Protein AF-A0A1L6KWP6-F1 (afdb_monomer_lite)

Sequence (231 aa):
RFEPLLRESLQMGCVSFTQRYFKDGKITPARYAQAYTAARLEIMSIEHALHRLTWDEAIGSSGTIRAIGLALKAGGHGTGEVNAEGLAWLKRRLFKLGDVDKIDFEGIKPDRRAIFPAGLAILEAIFDALELQRMDHCEGALREGVLYDLLGRHHHEDVRERTLTSLMERYHVDLEQAARVERKALHAFDQVAADWELDDGIWRELLGWAAKVHEVGLDIAHYHYHKHGAY

Secondary structure (DSSP, 8-state):
----S-----S--HHHHHHHH-TTSB--HHHHHHHHHHHHHHHHHHHHHHHHH--S--EE-HHHHHHHHHHHHHTTS-SS-EEHHHHHHHHHHHHHH-BGGG---TT--HHHHTTHHHHHHHHHHHHHHTT-SEEEE-S--HHHHHHHHHHHHTTT--HHHHHHHHHHHHTT--HHHHHHHHHHHHHHHHHHTTTTT-TTSHHHHHHHHHHHHTTGGGGT-STTHHHHHH-

Radius of gyration: 24.3 Å; chains: 1; bounding box: 52×38×66 Å

pLDDT: mean 91.37, std 9.3, range [49.06, 98.75]

Foldseek 3Di:
DDDDPDDDDFPADLVVLLVVQVVVQFDAPVSLVVLLVVLLVRCVVCLVVDQVVDDDAAADEDDLQQQLLQLCCQVVNDVSKDFLVSLVVVSVVSNVQRGLCSDDGPSQDNVCSSSNSSSSSNVNSVCVSNVNGIYHYDHDDVVNVVVVQVVVVVVPDNVVVVVLVVLCVVLVPPQVQLVVQLVVQLVVCVVCCVVVVVPPCPVNVVSSSCSNQCQSQVSVPPPPSNVSSVD

Organism: Bacillus altitudinis (NCBI:txid293387)

Structure (mmCIF, N/CA/C/O backbone):
data_AF-A0A1L6KWP6-F1
#
_entry.id   AF-A0A1L6KWP6-F1
#
loop_
_atom_site.group_PDB
_atom_site.id
_atom_site.type_symbol
_atom_site.label_atom_id
_atom_site.label_alt_id
_atom_site.label_comp_id
_atom_site.label_asym_id
_atom_site.label_entity_id
_atom_site.label_seq_id
_atom_site.pdbx_PDB_ins_code
_atom_site.Cartn_x
_atom_site.Cartn_y
_atom_site.Cartn_z
_atom_site.occupancy
_atom_site.B_iso_or_equiv
_atom_site.auth_seq_id
_atom_site.auth_comp_id
_atom_site.auth_asym_id
_atom_site.auth_atom_id
_atom_site.pdbx_PDB_model_num
ATOM 1 N N . ARG A 1 1 ? 12.862 17.838 -8.797 1.00 56.50 1 ARG A N 1
ATOM 2 C CA . ARG A 1 1 ? 12.674 16.527 -9.464 1.00 56.50 1 ARG A CA 1
ATOM 3 C C . ARG A 1 1 ? 12.392 15.509 -8.369 1.00 56.50 1 ARG A C 1
ATOM 5 O O . ARG A 1 1 ? 13.090 15.565 -7.367 1.00 56.50 1 ARG A O 1
ATOM 12 N N . PHE A 1 2 ? 11.367 14.670 -8.503 1.00 70.44 2 PHE A N 1
ATOM 13 C CA . PHE A 1 2 ? 11.024 13.667 -7.488 1.00 70.44 2 PHE A CA 1
ATOM 14 C C . PHE A 1 2 ? 11.622 12.320 -7.900 1.00 70.44 2 PHE A C 1
ATOM 16 O O . PHE A 1 2 ? 11.305 11.819 -8.979 1.00 70.44 2 PHE A O 1
ATOM 23 N N . GLU A 1 3 ? 12.502 11.756 -7.075 1.00 78.75 3 GLU A N 1
ATOM 24 C CA . GLU A 1 3 ? 13.084 10.430 -7.302 1.00 78.75 3 GLU A CA 1
ATOM 25 C C . GLU A 1 3 ? 12.716 9.512 -6.131 1.00 78.75 3 GLU A C 1
ATOM 27 O O . GLU A 1 3 ? 12.993 9.854 -4.980 1.00 78.75 3 GLU A O 1
ATOM 32 N N . PRO A 1 4 ? 12.037 8.377 -6.384 1.00 85.94 4 PRO A N 1
ATOM 33 C CA . PRO A 1 4 ? 11.657 7.463 -5.317 1.00 85.94 4 PRO A CA 1
ATOM 34 C C . PRO A 1 4 ? 12.894 6.736 -4.774 1.00 85.94 4 PRO A C 1
ATOM 36 O O . PRO A 1 4 ? 13.623 6.111 -5.541 1.00 85.94 4 PRO A O 1
ATOM 39 N N . LEU A 1 5 ? 13.094 6.771 -3.453 1.00 88.88 5 LEU A N 1
ATOM 40 C CA . LEU A 1 5 ? 14.207 6.080 -2.783 1.00 88.88 5 LEU A CA 1
ATOM 41 C C . LEU A 1 5 ? 13.901 4.599 -2.507 1.00 88.88 5 LEU A C 1
ATOM 43 O O . LEU A 1 5 ? 14.763 3.742 -2.674 1.00 88.88 5 LEU A O 1
ATOM 47 N N . LEU A 1 6 ? 12.662 4.295 -2.112 1.00 90.12 6 LEU A N 1
ATOM 48 C CA . LEU A 1 6 ? 12.171 2.943 -1.844 1.00 90.12 6 LEU A CA 1
ATOM 49 C C . LEU A 1 6 ? 10.722 2.818 -2.317 1.00 90.12 6 LEU A C 1
ATOM 51 O O . LEU A 1 6 ? 9.937 3.758 -2.191 1.00 90.12 6 LEU A O 1
ATOM 55 N N . ARG A 1 7 ? 10.372 1.667 -2.896 1.00 91.25 7 ARG A N 1
ATOM 56 C CA . ARG A 1 7 ? 9.024 1.360 -3.390 1.00 91.25 7 ARG A CA 1
ATOM 57 C C . ARG A 1 7 ? 8.699 -0.077 -3.044 1.00 91.25 7 ARG A C 1
ATOM 59 O O . ARG A 1 7 ? 9.432 -0.970 -3.446 1.00 91.25 7 ARG A O 1
ATOM 66 N N . GLU A 1 8 ? 7.586 -0.271 -2.357 1.00 92.06 8 GLU A N 1
ATOM 67 C CA . GLU A 1 8 ? 7.139 -1.580 -1.897 1.00 92.06 8 GLU A CA 1
ATOM 68 C C . GLU A 1 8 ? 5.639 -1.730 -2.146 1.00 92.06 8 GLU A C 1
ATOM 70 O O . GLU A 1 8 ? 4.887 -0.752 -2.106 1.00 92.06 8 GLU A O 1
ATOM 75 N N . SER A 1 9 ? 5.199 -2.959 -2.409 1.00 92.19 9 SER A N 1
ATOM 76 C CA . SER A 1 9 ? 3.787 -3.296 -2.593 1.00 92.19 9 SER A CA 1
ATOM 77 C C . SER A 1 9 ? 3.470 -4.579 -1.837 1.00 92.19 9 SER A C 1
ATOM 79 O O . SER A 1 9 ? 3.877 -5.664 -2.243 1.00 92.19 9 SER A O 1
ATOM 81 N N . LEU A 1 10 ? 2.709 -4.450 -0.753 1.00 92.81 10 LEU A N 1
ATOM 82 C CA . LEU A 1 10 ? 2.367 -5.553 0.145 1.00 92.81 10 LEU A CA 1
ATOM 83 C C . LEU A 1 10 ? 0.968 -6.108 -0.145 1.00 92.81 10 LEU A C 1
ATOM 85 O O . LEU A 1 10 ? 0.068 -5.378 -0.566 1.00 92.81 10 LEU A O 1
ATOM 89 N N . GLN A 1 11 ? 0.753 -7.397 0.125 1.00 91.06 11 GLN A N 1
ATOM 90 C CA . GLN A 1 11 ? -0.515 -8.085 -0.152 1.00 91.06 11 GLN A CA 1
ATOM 91 C C . GLN A 1 11 ? -1.514 -7.942 1.009 1.00 91.06 11 GLN A C 1
ATOM 93 O O . GLN A 1 11 ? -2.050 -8.917 1.538 1.00 91.06 11 GLN A O 1
ATOM 98 N N . MET A 1 12 ? -1.815 -6.698 1.393 1.00 93.75 12 MET A N 1
ATOM 99 C CA . MET A 1 12 ? -2.766 -6.375 2.463 1.00 93.75 12 MET A CA 1
ATOM 100 C C . MET A 1 12 ? -3.730 -5.261 2.046 1.00 93.75 12 MET A C 1
ATOM 102 O O . MET A 1 12 ? -3.364 -4.102 1.883 1.00 93.75 12 MET A O 1
ATOM 106 N N . GLY A 1 13 ? -5.004 -5.610 1.872 1.00 93.94 13 GLY A N 1
ATOM 107 C CA . GLY A 1 13 ? -6.033 -4.680 1.416 1.00 93.94 13 GLY A CA 1
ATOM 108 C C . GLY A 1 13 ? -7.301 -4.792 2.247 1.00 93.94 13 GLY A C 1
ATOM 109 O O . GLY A 1 13 ? -7.663 -5.871 2.710 1.00 93.94 13 GLY A O 1
ATOM 110 N N . CYS A 1 14 ? -8.021 -3.680 2.408 1.00 95.44 14 CYS A N 1
ATOM 111 C CA . CYS A 1 14 ? -9.245 -3.651 3.215 1.00 95.44 14 CYS A CA 1
ATOM 112 C C . CYS A 1 14 ? -10.301 -4.664 2.736 1.00 95.44 14 CYS A C 1
ATOM 114 O O . CYS A 1 14 ? -10.949 -5.292 3.567 1.00 95.44 14 CYS A O 1
ATOM 116 N N . VAL A 1 15 ? -10.435 -4.906 1.427 1.00 95.56 15 VAL A N 1
ATOM 117 C CA . VAL A 1 15 ? -11.378 -5.900 0.882 1.00 95.56 15 VAL A CA 1
ATOM 118 C C . VAL A 1 15 ? -10.954 -7.331 1.232 1.00 95.56 15 VAL A C 1
ATOM 120 O O . VAL A 1 15 ? -11.757 -8.085 1.783 1.00 95.56 15 VAL A O 1
ATOM 123 N N . SER A 1 16 ? -9.698 -7.707 0.965 1.00 96.38 16 SER A N 1
ATOM 124 C CA . SER A 1 16 ? -9.201 -9.064 1.240 1.00 96.38 16 SER A CA 1
ATOM 125 C C . SER A 1 16 ? -9.183 -9.369 2.740 1.00 96.38 16 SER A C 1
ATOM 127 O O . SER A 1 16 ? -9.601 -10.448 3.159 1.00 96.38 16 SER A O 1
ATOM 129 N N . PHE A 1 17 ? -8.803 -8.396 3.570 1.00 98.12 17 PHE A N 1
ATOM 130 C CA . PHE A 1 17 ? -8.831 -8.534 5.026 1.00 98.12 17 PHE A CA 1
ATOM 131 C C . PHE A 1 17 ? -10.259 -8.597 5.572 1.00 98.12 17 PHE A C 1
ATOM 133 O O . PHE A 1 17 ? -10.521 -9.359 6.500 1.00 98.12 17 PHE A O 1
ATOM 140 N N . THR A 1 18 ? -11.211 -7.874 4.978 1.00 97.75 18 THR A N 1
ATOM 141 C CA . THR A 1 18 ? -12.630 -7.999 5.352 1.00 97.75 18 THR A CA 1
ATOM 142 C C . THR A 1 18 ? -13.136 -9.409 5.092 1.00 97.75 18 THR A C 1
ATOM 144 O O . THR A 1 18 ? -13.695 -10.030 5.991 1.00 97.75 18 THR A O 1
ATOM 147 N N . GLN A 1 19 ? -12.866 -9.960 3.906 1.00 96.94 19 GLN A N 1
ATOM 148 C CA . GLN A 1 19 ? -13.261 -11.331 3.568 1.00 96.94 19 GLN A CA 1
ATOM 149 C C . GLN A 1 19 ? -12.630 -12.379 4.493 1.00 96.94 19 GLN A C 1
ATOM 151 O O . GLN A 1 19 ? -13.257 -13.396 4.787 1.00 96.94 19 GLN A O 1
ATOM 156 N N . ARG A 1 20 ? -11.406 -12.135 4.972 1.00 97.50 20 ARG A N 1
ATOM 157 C CA . ARG A 1 20 ? -10.672 -13.077 5.824 1.00 97.50 20 ARG A CA 1
ATOM 158 C C . ARG A 1 20 ? -11.050 -12.992 7.304 1.00 97.50 20 ARG A C 1
ATOM 160 O O . ARG A 1 20 ? -11.169 -14.030 7.947 1.00 97.50 20 ARG A O 1
ATOM 167 N N . TYR A 1 21 ? -11.236 -11.786 7.841 1.00 98.00 21 TYR A N 1
ATOM 168 C CA . TYR A 1 21 ? -11.348 -11.556 9.291 1.00 98.00 21 TYR A CA 1
ATOM 169 C C . TYR A 1 21 ? -12.722 -11.040 9.740 1.00 98.00 21 TYR A C 1
ATOM 171 O O . TYR A 1 21 ? -13.072 -11.169 10.912 1.00 98.00 21 TYR A O 1
ATOM 179 N N . PHE A 1 22 ? -13.523 -10.491 8.823 1.00 97.50 22 PHE A N 1
ATOM 180 C CA . PHE A 1 22 ? -14.797 -9.823 9.121 1.00 97.50 22 PHE A CA 1
ATOM 181 C C . PHE A 1 22 ? -15.930 -10.257 8.172 1.00 97.50 22 PHE A C 1
ATOM 183 O O . PHE A 1 22 ? -16.851 -9.489 7.914 1.00 97.50 22 PHE A O 1
ATOM 190 N N . LYS A 1 23 ? -15.874 -11.490 7.646 1.00 95.19 23 LYS A N 1
ATOM 191 C CA . LYS A 1 23 ? -16.776 -11.990 6.589 1.00 95.19 23 LYS A CA 1
ATOM 192 C C . LYS A 1 23 ? -18.271 -11.861 6.907 1.00 95.19 23 LYS A C 1
ATOM 194 O O . LYS A 1 23 ? -19.070 -11.638 6.007 1.00 95.19 23 LYS A O 1
ATOM 199 N N . ASP A 1 24 ? -18.644 -12.030 8.170 1.00 95.62 24 ASP A N 1
ATOM 200 C CA . ASP A 1 24 ? -20.029 -11.954 8.664 1.00 95.62 24 ASP A CA 1
ATOM 201 C C . ASP A 1 24 ? -20.373 -10.580 9.285 1.00 95.62 24 ASP A C 1
ATOM 203 O O . ASP A 1 24 ? -21.374 -10.451 9.986 1.00 95.62 24 ASP A O 1
ATOM 207 N N . GLY A 1 25 ? -19.501 -9.581 9.111 1.00 95.94 25 GLY A N 1
ATOM 208 C CA . GLY A 1 25 ? -19.680 -8.232 9.640 1.00 95.94 25 GLY A CA 1
ATOM 209 C C . GLY A 1 25 ? -19.400 -8.055 11.136 1.00 95.94 25 GLY A C 1
ATOM 210 O O . GLY A 1 25 ? -19.422 -6.924 11.621 1.00 95.94 25 GLY A O 1
ATOM 211 N N . LYS A 1 26 ? -19.093 -9.117 11.899 1.00 97.94 26 LYS A N 1
ATOM 212 C CA . LYS A 1 26 ? -18.850 -8.991 13.348 1.00 97.94 26 LYS A CA 1
ATOM 213 C C . LYS A 1 26 ? -17.475 -8.415 13.656 1.00 97.94 26 LYS A C 1
ATOM 215 O O . LYS A 1 26 ? -16.446 -8.949 13.234 1.00 97.94 26 LYS A O 1
ATOM 220 N N . ILE A 1 27 ? -17.469 -7.380 14.492 1.00 97.88 27 ILE A N 1
ATOM 221 C CA . ILE A 1 27 ? -16.275 -6.672 14.948 1.00 97.88 27 ILE A CA 1
ATOM 222 C C . ILE A 1 27 ? -15.982 -7.090 16.389 1.00 97.88 27 ILE A C 1
ATOM 224 O O . ILE A 1 27 ? -16.590 -6.589 17.332 1.00 97.88 27 ILE A O 1
ATOM 228 N N . THR A 1 28 ? -15.033 -8.005 16.575 1.00 98.00 28 THR A N 1
ATOM 229 C CA . THR A 1 28 ? -14.589 -8.436 17.909 1.00 98.00 28 THR A CA 1
ATOM 230 C C . THR A 1 28 ? -13.110 -8.114 18.118 1.00 98.00 28 THR A C 1
ATOM 232 O O . THR A 1 28 ? -12.359 -8.082 17.137 1.00 98.00 28 THR A O 1
ATOM 235 N N . PRO A 1 29 ? -12.650 -7.932 19.373 1.00 98.19 29 PRO A N 1
ATOM 236 C CA . PRO A 1 29 ? -11.233 -7.709 19.656 1.00 98.19 29 PRO A CA 1
ATOM 237 C C . PRO A 1 29 ? -10.326 -8.798 19.073 1.00 98.19 29 PRO A C 1
ATOM 239 O O . PRO A 1 29 ? -9.284 -8.487 18.509 1.00 98.19 29 PRO A O 1
ATOM 242 N N . ALA A 1 30 ? -10.752 -10.065 19.134 1.00 98.25 30 ALA A N 1
ATOM 243 C CA . ALA A 1 30 ? -9.985 -11.191 18.602 1.00 98.25 30 ALA A CA 1
ATOM 244 C C . ALA A 1 30 ? -9.801 -11.115 17.077 1.00 98.25 30 ALA A C 1
ATOM 246 O O . ALA A 1 30 ? -8.698 -11.309 16.576 1.00 98.25 30 ALA A O 1
ATOM 247 N N . ARG A 1 31 ? -10.864 -10.794 16.331 1.00 98.31 31 ARG A N 1
ATOM 248 C CA . ARG A 1 31 ? -10.802 -10.683 14.863 1.00 98.31 31 ARG A CA 1
ATOM 249 C C . ARG A 1 31 ? -9.999 -9.481 14.409 1.00 98.31 31 ARG A C 1
ATOM 251 O O . ARG A 1 31 ? -9.221 -9.570 13.466 1.00 98.31 31 ARG A O 1
ATOM 258 N N . TYR A 1 32 ? -10.162 -8.369 15.117 1.00 98.62 32 TYR A N 1
ATOM 259 C CA . TYR A 1 32 ? -9.362 -7.183 14.876 1.00 98.62 32 TYR A CA 1
ATOM 260 C C . TYR A 1 32 ? -7.880 -7.447 15.132 1.00 98.62 32 TYR A C 1
ATOM 262 O O . TYR A 1 32 ? -7.059 -7.107 14.289 1.00 98.62 32 TYR A O 1
ATOM 270 N N . ALA A 1 33 ? -7.541 -8.121 16.236 1.00 98.56 33 ALA A N 1
ATOM 271 C CA . ALA A 1 33 ? -6.170 -8.524 16.524 1.00 98.56 33 ALA A CA 1
ATOM 272 C C . ALA A 1 33 ? -5.597 -9.429 15.422 1.00 98.56 33 ALA A C 1
ATOM 274 O O . ALA A 1 33 ? -4.479 -9.201 14.986 1.00 98.56 33 ALA A O 1
ATOM 275 N N . GLN A 1 34 ? -6.367 -10.391 14.900 1.00 98.56 34 GLN A N 1
ATOM 276 C CA . GLN A 1 34 ? -5.925 -11.230 13.776 1.00 98.56 34 GLN A CA 1
ATOM 277 C C . GLN A 1 34 ? -5.627 -10.417 12.508 1.00 98.56 34 GLN A C 1
ATOM 279 O O . GLN A 1 34 ? -4.601 -10.647 11.869 1.00 98.56 34 GLN A O 1
ATOM 284 N N . ALA A 1 35 ? -6.498 -9.467 12.155 1.00 98.62 35 ALA A N 1
ATOM 285 C CA . ALA A 1 35 ? -6.280 -8.578 11.016 1.00 98.62 35 ALA A CA 1
ATOM 286 C C . ALA A 1 35 ? -5.045 -7.687 11.228 1.00 98.62 35 ALA A C 1
ATOM 288 O O . ALA A 1 35 ? -4.186 -7.608 10.357 1.00 98.62 35 ALA A O 1
ATOM 289 N N . TYR A 1 36 ? -4.921 -7.074 12.404 1.00 98.75 36 TYR A N 1
ATOM 290 C CA . TYR A 1 36 ? -3.771 -6.254 12.780 1.00 98.75 36 TYR A CA 1
ATOM 291 C C . TYR A 1 36 ? -2.457 -7.048 12.721 1.00 98.75 36 TYR A C 1
ATOM 293 O O . TYR A 1 36 ? -1.503 -6.621 12.077 1.00 98.75 36 TYR A O 1
ATOM 301 N N . THR A 1 37 ? -2.409 -8.237 13.332 1.00 98.62 37 THR A N 1
ATOM 302 C CA . THR A 1 37 ? -1.216 -9.095 13.333 1.00 98.62 37 THR A CA 1
ATOM 303 C C . THR A 1 37 ? -0.828 -9.506 11.917 1.00 98.62 37 THR A C 1
ATOM 305 O O . THR A 1 37 ? 0.353 -9.501 11.590 1.00 98.62 37 THR A O 1
ATOM 308 N N . ALA A 1 38 ? -1.798 -9.819 11.056 1.00 98.38 38 ALA A N 1
ATOM 309 C CA . ALA A 1 38 ? -1.509 -10.139 9.664 1.00 98.38 38 ALA A CA 1
ATOM 310 C C . ALA A 1 38 ? -0.907 -8.949 8.905 1.00 98.38 38 ALA A C 1
ATOM 312 O O . ALA A 1 38 ? 0.070 -9.132 8.190 1.00 98.38 38 ALA A O 1
ATOM 313 N N . ALA A 1 39 ? -1.428 -7.733 9.104 1.00 98.44 39 ALA A N 1
ATOM 314 C CA . ALA A 1 39 ? -0.827 -6.531 8.523 1.00 98.44 39 ALA A CA 1
ATOM 315 C C . ALA A 1 39 ? 0.597 -6.295 9.052 1.00 98.44 39 ALA A C 1
ATOM 317 O O . ALA A 1 39 ? 1.503 -6.034 8.268 1.00 98.44 39 ALA A O 1
ATOM 318 N N . ARG A 1 40 ? 0.826 -6.456 10.364 1.00 98.12 40 ARG A N 1
ATOM 319 C CA . ARG A 1 40 ? 2.169 -6.354 10.957 1.00 98.12 40 ARG A CA 1
ATOM 320 C C . ARG A 1 40 ? 3.157 -7.326 10.319 1.00 98.12 40 ARG A C 1
ATOM 322 O O . ARG A 1 40 ? 4.260 -6.907 9.995 1.00 98.12 40 ARG A O 1
ATOM 329 N N . LEU A 1 41 ? 2.763 -8.584 10.114 1.00 97.25 41 LEU A N 1
ATOM 330 C CA . LEU A 1 41 ? 3.621 -9.597 9.492 1.00 97.25 41 LEU A CA 1
ATOM 331 C C . LEU A 1 41 ? 4.011 -9.239 8.051 1.00 97.25 41 LEU A C 1
ATOM 333 O O . LEU A 1 41 ? 5.162 -9.440 7.678 1.00 97.25 41 LEU A O 1
ATOM 337 N N . GLU A 1 42 ? 3.093 -8.678 7.261 1.00 96.50 42 GLU A N 1
ATOM 338 C CA . GLU A 1 42 ? 3.404 -8.196 5.906 1.00 96.50 42 GLU A CA 1
ATOM 339 C C . GLU A 1 42 ? 4.422 -7.041 5.948 1.00 96.50 42 GLU A C 1
ATOM 341 O O . GLU A 1 42 ? 5.413 -7.046 5.215 1.00 96.50 42 GLU A O 1
ATOM 346 N N . ILE A 1 43 ? 4.222 -6.076 6.855 1.00 96.94 43 ILE A N 1
ATOM 347 C CA . ILE A 1 43 ? 5.070 -4.877 6.979 1.00 96.94 43 ILE A CA 1
ATOM 348 C C . ILE A 1 43 ? 6.480 -5.209 7.482 1.00 96.94 43 ILE A C 1
ATOM 350 O O . ILE A 1 43 ? 7.438 -4.562 7.060 1.00 96.94 43 ILE A O 1
ATOM 354 N N . MET A 1 44 ? 6.639 -6.238 8.323 1.00 95.69 44 MET A N 1
ATOM 355 C CA . MET A 1 44 ? 7.943 -6.643 8.874 1.00 95.69 44 MET A CA 1
ATOM 356 C C . MET A 1 44 ? 9.015 -6.863 7.798 1.00 95.69 44 MET A C 1
ATOM 358 O O . MET A 1 44 ? 10.195 -6.631 8.056 1.00 95.69 44 MET A O 1
ATOM 362 N N . SER A 1 45 ? 8.618 -7.287 6.594 1.00 92.12 45 SER A N 1
ATOM 363 C CA . SER A 1 45 ? 9.538 -7.506 5.471 1.00 92.12 45 SER A CA 1
ATOM 364 C C . SER A 1 45 ? 10.238 -6.227 4.986 1.00 92.12 45 SER A C 1
ATOM 366 O O . SER A 1 45 ? 11.356 -6.302 4.477 1.00 92.12 45 SER A O 1
ATOM 368 N N . ILE A 1 46 ? 9.619 -5.059 5.191 1.00 94.31 46 ILE A N 1
ATOM 369 C CA . ILE A 1 46 ? 10.088 -3.758 4.684 1.00 94.31 46 ILE A CA 1
ATOM 370 C C . ILE A 1 46 ? 10.390 -2.740 5.795 1.00 94.31 46 ILE A C 1
ATOM 372 O O . ILE A 1 46 ? 11.047 -1.729 5.548 1.00 94.31 46 ILE A O 1
ATOM 376 N N . GLU A 1 47 ? 9.948 -3.009 7.027 1.00 94.50 47 GLU A N 1
ATOM 377 C CA . GLU A 1 47 ? 10.034 -2.111 8.188 1.00 94.50 47 GLU A CA 1
ATOM 378 C C . GLU A 1 47 ? 11.461 -1.601 8.431 1.00 94.50 47 GLU A C 1
ATOM 380 O O . GLU A 1 47 ? 11.696 -0.397 8.521 1.00 94.50 47 GLU A O 1
ATOM 385 N N . HIS A 1 48 ? 12.447 -2.501 8.446 1.00 93.88 48 HIS A N 1
ATOM 386 C CA . HIS A 1 48 ? 13.837 -2.117 8.688 1.00 93.88 48 HIS A CA 1
ATOM 387 C C . HIS A 1 48 ? 14.422 -1.243 7.564 1.00 93.88 48 HIS A C 1
ATOM 389 O O . HIS A 1 48 ? 15.226 -0.352 7.831 1.00 93.88 48 HIS A O 1
ATOM 395 N N . ALA A 1 49 ? 14.029 -1.471 6.306 1.00 92.19 49 ALA A N 1
ATOM 396 C CA . ALA A 1 49 ? 14.493 -0.654 5.186 1.00 92.19 49 ALA A CA 1
ATOM 397 C C . ALA A 1 49 ? 13.914 0.767 5.246 1.00 92.19 49 ALA A C 1
ATOM 399 O O . ALA A 1 49 ? 14.650 1.726 5.015 1.00 92.19 49 ALA A O 1
ATOM 400 N N . LEU A 1 50 ? 12.636 0.892 5.614 1.00 93.00 50 LEU A N 1
ATOM 401 C CA . LEU A 1 50 ? 11.957 2.174 5.793 1.00 93.00 50 LEU A CA 1
ATOM 402 C C . LEU A 1 50 ? 12.594 2.999 6.920 1.00 93.00 50 LEU A C 1
ATOM 404 O O . LEU A 1 50 ? 12.969 4.148 6.689 1.00 93.00 50 LEU A O 1
ATOM 408 N N . HIS A 1 51 ? 12.813 2.405 8.097 1.00 93.06 51 HIS A N 1
ATOM 409 C CA . HIS A 1 51 ? 13.423 3.103 9.241 1.00 93.06 51 HIS A CA 1
ATOM 410 C C . HIS A 1 51 ? 14.823 3.659 8.954 1.00 93.06 51 HIS A C 1
ATOM 412 O O . HIS A 1 51 ? 15.188 4.711 9.471 1.00 93.06 51 HIS A O 1
ATOM 418 N N . ARG A 1 52 ? 15.614 2.998 8.098 1.00 93.62 52 ARG A N 1
ATOM 419 C CA . ARG A 1 52 ? 16.949 3.497 7.721 1.00 93.62 52 ARG A CA 1
ATOM 420 C C . ARG A 1 52 ? 16.918 4.726 6.819 1.00 93.62 52 ARG A C 1
ATOM 422 O O . ARG A 1 52 ? 17.883 5.482 6.824 1.00 93.62 52 ARG A O 1
ATOM 429 N N . LEU A 1 53 ? 15.877 4.882 6.004 1.00 90.94 53 LEU A N 1
ATOM 430 C CA . LEU A 1 53 ? 15.774 6.005 5.071 1.00 90.94 53 LEU A CA 1
ATOM 431 C C . LEU A 1 53 ? 15.269 7.271 5.755 1.00 90.94 53 LEU A C 1
ATOM 433 O O . LEU A 1 53 ? 15.638 8.358 5.321 1.00 90.94 53 LEU A O 1
ATOM 437 N N . THR A 1 54 ? 14.501 7.126 6.840 1.00 86.56 54 THR A N 1
ATOM 438 C CA . THR A 1 54 ? 13.803 8.214 7.543 1.00 86.56 54 THR A CA 1
ATOM 439 C C . THR A 1 54 ? 12.872 9.022 6.625 1.00 86.56 54 THR A C 1
ATOM 441 O O . THR A 1 54 ? 12.855 8.853 5.405 1.00 86.56 54 THR A O 1
ATOM 444 N N . TRP A 1 55 ? 12.029 9.868 7.208 1.00 92.56 55 TRP A N 1
ATOM 445 C CA . TRP A 1 55 ? 11.177 10.801 6.471 1.00 92.56 55 TRP A CA 1
ATOM 446 C C . TRP A 1 55 ? 10.798 11.976 7.369 1.00 92.56 55 TRP A C 1
ATOM 448 O O . TRP A 1 55 ? 10.709 11.827 8.587 1.00 92.56 55 TRP A O 1
ATOM 458 N N . ASP A 1 56 ? 10.531 13.127 6.756 1.00 92.38 56 ASP A N 1
ATOM 459 C CA . ASP A 1 56 ? 10.054 14.317 7.467 1.00 92.38 56 ASP A CA 1
ATOM 460 C C . ASP A 1 56 ? 8.533 14.281 7.677 1.00 92.38 56 ASP A C 1
ATOM 462 O O . ASP A 1 56 ? 8.020 14.678 8.722 1.00 92.38 56 ASP A O 1
ATOM 466 N N . GLU A 1 57 ? 7.798 13.767 6.687 1.00 93.88 57 GLU A N 1
ATOM 467 C CA . GLU A 1 57 ? 6.336 13.760 6.664 1.00 93.88 57 GLU A CA 1
ATOM 468 C C . GLU A 1 57 ? 5.792 12.417 6.170 1.00 93.88 57 GLU A C 1
ATOM 470 O O . GLU A 1 57 ? 6.348 11.789 5.267 1.00 93.88 57 GLU A O 1
ATOM 475 N N . ALA A 1 58 ? 4.661 11.995 6.739 1.00 96.19 58 ALA A N 1
ATOM 476 C CA . ALA A 1 58 ? 3.911 10.835 6.275 1.00 96.19 58 ALA A CA 1
ATOM 477 C C . ALA A 1 58 ? 2.634 11.296 5.570 1.00 96.19 58 ALA A C 1
ATOM 479 O O . ALA A 1 58 ? 1.762 11.920 6.177 1.00 96.19 58 ALA A O 1
ATOM 480 N N . ILE A 1 59 ? 2.508 10.946 4.292 1.00 95.56 59 ILE A N 1
ATOM 481 C CA . ILE A 1 59 ? 1.348 11.289 3.472 1.00 95.56 59 ILE A CA 1
ATOM 482 C C . ILE A 1 59 ? 0.627 10.010 3.058 1.00 95.56 59 ILE A C 1
ATOM 484 O O . ILE A 1 59 ? 1.216 9.093 2.487 1.00 95.56 59 ILE A O 1
ATOM 488 N N . GLY A 1 60 ? -0.668 9.957 3.341 1.00 95.06 60 GLY A N 1
ATOM 489 C CA . GLY A 1 60 ? -1.542 8.849 3.009 1.00 95.06 60 GLY A CA 1
ATOM 490 C C . GLY A 1 60 ? -2.528 9.208 1.905 1.00 95.06 60 GLY A C 1
ATOM 491 O O . GLY A 1 60 ? -3.149 10.267 1.933 1.00 95.06 60 GLY A O 1
ATOM 492 N N . SER A 1 61 ? -2.733 8.296 0.959 1.00 91.88 61 SER A N 1
ATOM 493 C CA . SER A 1 61 ? -3.722 8.453 -0.109 1.00 91.88 61 SER A CA 1
ATOM 494 C C . SER A 1 61 ? -4.840 7.409 -0.020 1.00 91.88 61 SER A C 1
ATOM 496 O O . SER A 1 61 ? -4.816 6.472 0.782 1.00 91.88 61 SER A O 1
ATOM 498 N N . SER A 1 62 ? -5.814 7.527 -0.920 1.00 89.19 62 SER A N 1
ATOM 499 C CA . SER A 1 62 ? -6.896 6.558 -1.112 1.00 89.19 62 SER A CA 1
ATOM 500 C C . SER A 1 62 ? -7.966 6.544 -0.015 1.00 89.19 62 SER A C 1
ATOM 502 O O . SER A 1 62 ? -7.915 7.200 1.025 1.00 89.19 62 SER A O 1
ATOM 504 N N . GLY A 1 63 ? -9.038 5.803 -0.296 1.00 91.00 63 GLY A N 1
ATOM 505 C CA . GLY A 1 63 ? -10.293 5.989 0.419 1.00 91.00 63 GLY A CA 1
ATOM 506 C C . GLY A 1 63 ? -10.333 5.476 1.864 1.00 91.00 63 GLY A C 1
ATOM 507 O O . GLY A 1 63 ? -11.197 5.931 2.605 1.00 91.00 63 GLY A O 1
ATOM 508 N N . THR A 1 64 ? -9.447 4.563 2.280 1.00 94.06 64 THR A N 1
ATOM 509 C CA . THR A 1 64 ? -9.353 4.135 3.692 1.00 94.06 64 THR A CA 1
ATOM 510 C C . THR A 1 64 ? -8.858 5.281 4.563 1.00 94.06 64 THR A C 1
ATOM 512 O O . THR A 1 64 ? -9.508 5.631 5.544 1.00 94.06 64 THR A O 1
ATOM 515 N N . ILE A 1 65 ? -7.752 5.908 4.156 1.00 95.50 65 ILE A N 1
ATOM 516 C CA . ILE A 1 65 ? -7.123 7.017 4.878 1.00 95.50 65 ILE A CA 1
ATOM 517 C C . ILE A 1 65 ? -8.077 8.209 4.912 1.00 95.50 65 ILE A C 1
ATOM 519 O O . ILE A 1 65 ? -8.337 8.754 5.981 1.00 95.50 65 ILE A O 1
ATOM 523 N N . ARG A 1 66 ? -8.718 8.520 3.775 1.00 93.56 66 ARG A N 1
ATOM 524 C CA . ARG A 1 66 ? -9.761 9.551 3.706 1.00 93.56 66 ARG A CA 1
ATOM 525 C C . ARG A 1 66 ? -10.916 9.296 4.675 1.00 93.56 66 ARG A C 1
ATOM 527 O O . ARG A 1 66 ? -11.331 10.203 5.386 1.00 93.56 66 ARG A O 1
ATOM 534 N N . ALA A 1 67 ? -11.467 8.081 4.679 1.00 94.06 67 ALA A N 1
ATOM 535 C CA . ALA A 1 67 ? -12.613 7.740 5.520 1.00 94.06 67 ALA A CA 1
ATOM 536 C C . ALA A 1 67 ? -12.265 7.816 7.013 1.00 94.06 67 ALA A C 1
ATOM 538 O O . ALA A 1 67 ? -13.071 8.301 7.802 1.00 94.06 67 ALA A O 1
ATOM 539 N N . ILE A 1 68 ? -11.063 7.371 7.387 1.00 95.81 68 ILE A N 1
ATOM 540 C CA . ILE A 1 68 ? -10.561 7.467 8.759 1.00 95.81 68 ILE A CA 1
ATOM 541 C C . ILE A 1 68 ? -10.373 8.935 9.148 1.00 95.81 68 ILE A C 1
ATOM 543 O O . ILE A 1 68 ? -10.940 9.351 10.151 1.00 95.81 68 ILE A O 1
ATOM 547 N N . GLY A 1 69 ? -9.678 9.739 8.337 1.00 95.62 69 GLY A N 1
ATOM 548 C CA . GLY A 1 69 ? -9.477 11.168 8.603 1.00 95.62 69 GLY A CA 1
ATOM 549 C C . GLY A 1 69 ? -10.791 11.945 8.757 1.00 95.62 69 GLY A C 1
ATOM 550 O O . GLY A 1 69 ? -10.937 12.746 9.679 1.00 95.62 69 GLY A O 1
ATOM 551 N N . LEU A 1 70 ? -11.798 11.656 7.921 1.00 94.25 70 LEU A N 1
ATOM 552 C CA . LEU A 1 70 ? -13.137 12.245 8.054 1.00 94.25 70 LEU A CA 1
ATOM 553 C C . LEU A 1 70 ? -13.836 11.825 9.354 1.00 94.25 70 LEU A C 1
ATOM 555 O O . LEU A 1 70 ? -14.386 12.680 10.047 1.00 94.25 70 LEU A O 1
ATOM 559 N N . ALA A 1 71 ? -13.777 10.540 9.714 1.00 95.00 71 ALA A N 1
ATOM 560 C CA . ALA A 1 71 ? -14.373 10.045 10.952 1.00 95.00 71 ALA A CA 1
ATOM 561 C C . ALA A 1 71 ? -13.688 10.632 12.201 1.00 95.00 71 ALA A C 1
ATOM 563 O O . ALA A 1 71 ? -14.364 10.939 13.184 1.00 95.00 71 ALA A O 1
ATOM 564 N N . LEU A 1 72 ? -12.365 10.829 12.161 1.00 95.88 72 LEU A N 1
ATOM 565 C CA . LEU A 1 72 ? -11.613 11.499 13.225 1.00 95.88 72 LEU A CA 1
ATOM 566 C C . LEU A 1 72 ? -12.001 12.966 13.355 1.00 95.88 72 LEU A C 1
ATOM 568 O O . LEU A 1 72 ? -12.295 13.418 14.460 1.00 95.88 72 LEU A O 1
ATOM 572 N N . LYS A 1 73 ? -12.069 13.686 12.232 1.00 95.69 73 LYS A N 1
ATOM 573 C CA . LYS A 1 73 ? -12.496 15.086 12.202 1.00 95.69 73 LYS A CA 1
ATOM 574 C C . LYS A 1 73 ? -13.895 15.263 12.787 1.00 95.69 73 LYS A C 1
ATOM 576 O O . LYS A 1 73 ? -14.092 16.111 13.651 1.00 95.69 73 LYS A O 1
ATOM 581 N N . ALA A 1 74 ? -14.851 14.441 12.360 1.00 94.00 74 ALA A N 1
ATOM 582 C CA . ALA A 1 74 ? -16.218 14.478 12.876 1.00 94.00 74 ALA A CA 1
ATOM 583 C C . ALA A 1 74 ? -16.295 14.121 14.371 1.00 94.00 74 ALA A C 1
ATOM 585 O O . ALA A 1 74 ? -17.117 14.661 15.106 1.00 94.00 74 ALA A O 1
ATOM 586 N N . GLY A 1 75 ? -15.409 13.238 14.838 1.00 92.62 75 GLY A N 1
ATOM 587 C CA . GLY A 1 75 ? -15.260 12.899 16.252 1.00 92.62 75 GLY A CA 1
ATOM 588 C C . GLY A 1 75 ? -14.518 13.943 17.094 1.00 92.62 75 GLY A C 1
ATOM 589 O O . GLY A 1 75 ? -14.397 13.737 18.297 1.00 92.62 75 GLY A O 1
ATOM 590 N N . GLY A 1 76 ? -14.005 15.027 16.498 1.00 94.88 76 GLY A N 1
ATOM 591 C CA . GLY A 1 76 ? -13.196 16.035 17.193 1.00 94.88 76 GLY A CA 1
ATOM 592 C C . GLY A 1 76 ? -11.772 15.580 17.541 1.00 94.88 76 GLY A C 1
ATOM 593 O O . GLY A 1 76 ? -11.130 1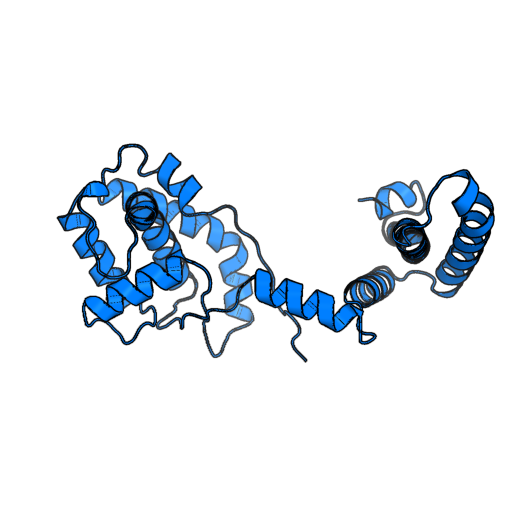6.191 18.389 1.00 94.88 76 GLY A O 1
ATOM 594 N N . HIS A 1 77 ? -11.269 14.524 16.897 1.00 95.19 77 HIS A N 1
ATOM 595 C CA . HIS A 1 77 ? -9.950 13.921 17.139 1.00 95.19 77 HIS A CA 1
ATOM 596 C C . HIS A 1 77 ? -8.916 14.299 16.065 1.00 95.19 77 HIS A C 1
ATOM 598 O O . HIS A 1 77 ? -8.080 13.480 15.680 1.00 95.19 77 HIS A O 1
ATOM 604 N N . GLY A 1 78 ? -8.997 15.528 15.555 1.00 92.25 78 GLY A N 1
ATOM 605 C CA . GLY A 1 78 ? -8.115 16.053 14.514 1.00 92.25 78 GLY A CA 1
ATOM 606 C C . GLY A 1 78 ? -8.837 16.979 13.539 1.00 92.25 78 GLY A C 1
ATOM 607 O O . GLY A 1 78 ? -10.035 17.242 13.663 1.00 92.25 78 GLY A O 1
ATOM 608 N N . THR A 1 79 ? -8.113 17.469 12.538 1.00 93.19 79 THR A N 1
ATOM 609 C CA . THR A 1 79 ? -8.622 18.389 11.501 1.00 93.19 79 THR A CA 1
ATOM 610 C C . THR A 1 79 ? -8.883 17.725 10.145 1.00 93.19 79 THR A C 1
ATOM 612 O O . THR A 1 79 ? -9.419 18.360 9.226 1.00 93.19 79 THR A O 1
ATOM 615 N N . GLY A 1 80 ? -8.591 16.427 10.041 1.00 89.69 80 GLY A N 1
ATOM 616 C CA . GLY A 1 80 ? -8.724 15.605 8.834 1.00 89.69 80 GLY A CA 1
ATOM 617 C C . GLY A 1 80 ? -7.511 14.705 8.581 1.00 89.69 80 GLY A C 1
ATOM 618 O O . GLY A 1 80 ? -7.587 13.805 7.747 1.00 89.69 80 GLY A O 1
ATOM 619 N N . GLU A 1 81 ? -6.419 14.926 9.309 1.00 95.56 81 GLU A N 1
ATOM 620 C CA . GLU A 1 81 ? -5.267 14.038 9.406 1.00 95.56 81 GLU A CA 1
ATOM 621 C C . GLU A 1 81 ? -5.590 12.764 10.198 1.00 95.56 81 GLU A C 1
ATOM 623 O O . GLU A 1 81 ? -6.514 12.720 11.015 1.00 95.56 81 GLU A O 1
ATOM 628 N N . VAL A 1 82 ? -4.789 11.723 9.983 1.00 97.88 82 VAL A N 1
ATOM 629 C CA . VAL A 1 82 ? -4.786 10.525 10.822 1.00 97.88 82 VAL A CA 1
ATOM 630 C C . VAL A 1 82 ? -3.705 10.676 11.883 1.00 97.88 82 VAL A C 1
ATOM 632 O O . VAL A 1 82 ? -2.575 11.040 11.572 1.00 97.88 82 VAL A O 1
ATOM 635 N N . ASN A 1 83 ? -4.034 10.381 13.135 1.00 98.00 83 ASN A N 1
ATOM 636 C CA . ASN A 1 83 ? -3.084 10.387 14.245 1.00 98.00 83 ASN A CA 1
ATOM 637 C C . ASN A 1 83 ? -3.293 9.158 15.146 1.00 98.00 83 ASN A C 1
ATOM 639 O O . ASN A 1 83 ? -4.376 8.562 15.160 1.00 98.00 83 ASN A O 1
ATOM 643 N N . ALA A 1 84 ? -2.249 8.771 15.883 1.00 97.19 84 ALA A N 1
ATOM 644 C CA . ALA A 1 84 ? -2.245 7.544 16.685 1.00 97.19 84 ALA A CA 1
ATOM 645 C C . ALA A 1 84 ? -3.356 7.525 17.756 1.00 97.19 84 ALA A C 1
ATOM 647 O O . ALA A 1 84 ? -4.034 6.512 17.950 1.00 97.19 84 ALA A O 1
ATOM 648 N N . GLU A 1 85 ? -3.604 8.661 18.414 1.00 97.38 85 GLU A N 1
ATOM 649 C CA . GLU A 1 85 ? -4.660 8.789 19.424 1.00 97.38 85 GLU A CA 1
ATOM 650 C C . GLU A 1 85 ? -6.056 8.570 18.820 1.00 97.38 85 GLU A C 1
ATOM 652 O O . GLU A 1 85 ? -6.878 7.817 19.359 1.00 97.38 85 GLU A O 1
ATOM 657 N N . GLY A 1 86 ? -6.305 9.186 17.666 1.00 97.44 86 GLY A N 1
ATOM 658 C CA . GLY A 1 86 ? -7.528 9.059 16.895 1.00 97.44 86 GLY A CA 1
ATOM 659 C C . GLY A 1 86 ? -7.779 7.622 16.446 1.00 97.44 86 GLY A C 1
ATOM 660 O O . GLY A 1 86 ? -8.894 7.117 16.603 1.00 97.44 86 GLY A O 1
ATOM 661 N N . LEU A 1 87 ? -6.751 6.919 15.957 1.00 98.06 87 LEU A N 1
ATOM 662 C CA . LEU A 1 87 ? -6.853 5.496 15.607 1.00 98.06 87 LEU A CA 1
ATOM 663 C C . LEU A 1 87 ? -7.271 4.651 16.817 1.00 98.06 87 LEU A C 1
ATOM 665 O O . LEU A 1 87 ? -8.216 3.858 16.731 1.00 98.06 87 LEU A O 1
ATOM 669 N N . ALA A 1 88 ? -6.645 4.877 17.975 1.00 97.56 88 ALA A N 1
ATOM 670 C CA . ALA A 1 88 ? -7.001 4.184 19.208 1.00 97.56 88 ALA A CA 1
ATOM 671 C C . ALA A 1 88 ? -8.447 4.487 19.648 1.00 97.56 88 ALA A C 1
ATOM 673 O O . ALA A 1 88 ? -9.160 3.592 20.119 1.00 97.56 88 ALA A O 1
ATOM 674 N N . TRP A 1 89 ? -8.907 5.731 19.481 1.00 97.44 89 TRP A N 1
ATOM 675 C CA . TRP A 1 89 ? -10.296 6.118 19.732 1.00 97.44 89 TRP A CA 1
ATOM 676 C C . TRP A 1 89 ? -11.279 5.414 18.785 1.00 97.44 89 TRP A C 1
ATOM 678 O O . TRP A 1 89 ? -12.240 4.796 19.263 1.00 97.44 89 TRP A O 1
ATOM 688 N N . LEU A 1 90 ? -11.014 5.416 17.474 1.00 96.62 90 LEU A N 1
ATOM 689 C CA . LEU A 1 90 ? -11.844 4.732 16.477 1.00 96.62 90 LEU A CA 1
ATOM 690 C C . LEU A 1 90 ? -11.930 3.232 16.754 1.00 96.62 90 LEU A C 1
ATOM 692 O O . LEU A 1 90 ? -13.028 2.674 16.737 1.00 96.62 90 LEU A O 1
ATOM 696 N N . LYS A 1 91 ? -10.808 2.584 17.089 1.00 97.81 91 LYS A N 1
ATOM 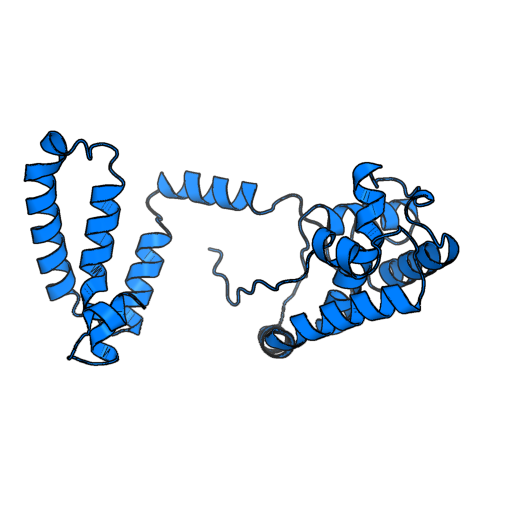697 C CA . LYS A 1 91 ? -10.776 1.160 17.450 1.00 97.81 91 LYS A CA 1
ATOM 698 C C . LYS A 1 91 ? -11.713 0.863 18.621 1.00 97.81 91 LYS A C 1
ATOM 700 O O . LYS A 1 91 ? -12.554 -0.035 18.538 1.00 97.81 91 LYS A O 1
ATOM 705 N N . ARG A 1 92 ? -11.638 1.657 19.698 1.00 97.50 92 ARG A N 1
ATOM 706 C CA . ARG A 1 92 ? -12.547 1.524 20.854 1.00 97.50 92 ARG A CA 1
ATOM 707 C C . ARG A 1 92 ? -14.008 1.721 20.452 1.00 97.50 92 ARG A C 1
ATOM 709 O O . ARG A 1 92 ? -14.880 1.017 20.964 1.00 97.50 92 ARG A O 1
ATOM 716 N N . ARG A 1 93 ? -14.298 2.665 19.552 1.00 96.12 93 ARG A N 1
ATOM 717 C CA . ARG A 1 93 ? -15.658 2.910 19.059 1.00 96.12 93 ARG A CA 1
ATOM 718 C C . ARG A 1 93 ? -16.180 1.731 18.238 1.00 96.12 93 ARG A C 1
ATOM 720 O O . ARG A 1 93 ? -17.306 1.303 18.482 1.00 96.12 93 ARG A O 1
ATOM 727 N N . LEU A 1 94 ? -15.364 1.167 17.348 1.00 96.06 94 LEU A N 1
ATOM 728 C CA . LEU A 1 94 ? -15.712 -0.018 16.563 1.00 96.06 94 LEU A CA 1
ATOM 729 C C . LEU A 1 94 ? -16.023 -1.229 17.449 1.00 96.06 94 LEU A C 1
ATOM 731 O O . LEU A 1 94 ? -17.033 -1.896 17.233 1.00 96.06 94 LEU A O 1
ATOM 735 N N . PHE A 1 95 ? -15.226 -1.473 18.493 1.00 97.38 95 PHE A N 1
ATOM 736 C CA . PHE A 1 95 ? -15.495 -2.565 19.438 1.00 97.38 95 PHE A CA 1
ATOM 737 C C . PHE A 1 95 ? -16.815 -2.388 20.188 1.00 97.38 95 PHE A C 1
ATOM 739 O O . PHE A 1 95 ? -17.515 -3.367 20.425 1.00 97.38 95 PHE A O 1
ATOM 746 N N . LYS A 1 96 ? -17.192 -1.147 20.524 1.00 97.00 96 LYS A N 1
ATOM 747 C CA . LYS A 1 96 ? -18.493 -0.863 21.150 1.00 97.00 96 LYS A CA 1
ATOM 748 C C . LYS A 1 96 ? -19.674 -1.119 20.209 1.00 97.00 96 LYS A C 1
ATOM 750 O O . LYS A 1 96 ? -20.738 -1.502 20.682 1.00 97.00 96 LYS A O 1
ATOM 755 N N . LEU A 1 97 ? -19.512 -0.894 18.904 1.00 96.69 97 LEU A N 1
ATOM 756 C CA . LEU A 1 97 ? -20.557 -1.183 17.914 1.00 96.69 97 LEU A CA 1
ATOM 757 C C . LEU A 1 97 ? -20.726 -2.697 17.717 1.00 96.69 97 LEU A C 1
ATOM 759 O O . LEU A 1 97 ? -21.851 -3.210 17.712 1.00 96.69 97 LEU A O 1
ATOM 763 N N . GLY A 1 98 ? -19.604 -3.408 17.582 1.00 96.81 98 GLY A N 1
ATOM 764 C CA . GLY A 1 98 ? -19.548 -4.866 17.455 1.00 96.81 98 GLY A CA 1
ATOM 765 C C . GLY A 1 98 ? -19.991 -5.418 16.095 1.00 96.81 98 GLY A C 1
ATOM 766 O O . GLY A 1 98 ? -19.909 -6.624 15.869 1.00 96.81 98 GLY A O 1
ATOM 767 N N . ASP A 1 99 ? -20.455 -4.559 15.189 1.00 97.31 99 ASP A N 1
ATOM 768 C CA . ASP A 1 99 ? -20.993 -4.937 13.884 1.00 97.31 99 ASP A CA 1
ATOM 769 C C . ASP A 1 99 ? -20.787 -3.806 12.866 1.00 97.31 99 ASP A C 1
ATOM 771 O O . ASP A 1 99 ? -20.958 -2.631 13.211 1.00 97.31 99 ASP A O 1
ATOM 775 N N . VAL A 1 100 ? -20.415 -4.157 11.633 1.00 95.44 100 VAL A N 1
ATOM 776 C CA . VAL A 1 100 ? -20.185 -3.206 10.534 1.00 95.44 100 VAL A CA 1
ATOM 777 C C . VAL A 1 100 ? -21.441 -2.447 10.130 1.00 95.44 100 VAL A C 1
ATOM 779 O O . VAL A 1 100 ? -21.344 -1.271 9.782 1.00 95.44 100 VAL A O 1
ATOM 782 N N . ASP A 1 101 ? -22.620 -3.060 10.235 1.00 94.12 101 ASP A N 1
ATOM 783 C CA . ASP A 1 101 ? -23.875 -2.428 9.810 1.00 94.12 101 ASP A CA 1
ATOM 784 C C . ASP A 1 101 ? -24.268 -1.258 10.720 1.00 94.12 101 ASP A C 1
ATOM 786 O O . ASP A 1 101 ? -24.998 -0.352 10.318 1.00 94.12 101 ASP A O 1
ATOM 790 N N . LYS A 1 102 ? -23.734 -1.246 11.946 1.00 94.88 102 LYS A N 1
ATOM 791 C CA . LYS A 1 102 ? -23.936 -0.180 12.933 1.00 94.88 102 LYS A CA 1
ATOM 792 C C . LYS A 1 102 ? -22.944 0.974 12.786 1.00 94.88 102 LYS A C 1
ATOM 794 O O . LYS A 1 102 ? -23.002 1.919 13.572 1.00 94.88 102 LYS A O 1
ATOM 799 N N . ILE A 1 103 ? -21.995 0.889 11.851 1.00 94.50 103 ILE A N 1
ATOM 800 C CA . ILE A 1 103 ? -21.047 1.974 11.601 1.00 94.50 103 ILE A CA 1
ATOM 801 C C . ILE A 1 103 ? -21.804 3.122 10.944 1.00 94.50 103 ILE A C 1
ATOM 803 O O . ILE A 1 103 ? -22.204 3.035 9.789 1.00 94.50 103 ILE A O 1
ATOM 807 N N . ASP A 1 104 ? -21.948 4.216 11.678 1.00 89.94 104 ASP A N 1
ATOM 808 C CA . ASP A 1 104 ? -22.567 5.447 11.194 1.00 89.94 104 ASP A CA 1
ATOM 809 C C . ASP A 1 104 ? -21.685 6.647 11.545 1.00 89.94 104 ASP A C 1
ATOM 811 O O . ASP A 1 104 ? -22.061 7.547 12.291 1.00 89.94 104 ASP A O 1
ATOM 815 N N . PHE A 1 105 ? -20.428 6.592 11.099 1.00 88.50 105 PHE A N 1
ATOM 816 C CA . PHE A 1 105 ? -19.522 7.726 11.236 1.00 88.50 105 PHE A CA 1
ATOM 817 C C . PHE A 1 105 ? -19.715 8.672 10.059 1.00 88.50 105 PHE A C 1
ATOM 819 O O . PHE A 1 105 ? -19.797 8.249 8.902 1.00 88.50 105 PHE A O 1
ATOM 826 N N . GLU A 1 106 ? -19.748 9.963 10.362 1.00 82.19 106 GLU A N 1
ATOM 827 C CA . GLU A 1 106 ? -19.838 11.003 9.352 1.00 82.19 106 GLU A CA 1
ATOM 828 C C . GLU A 1 106 ? -18.646 10.920 8.383 1.00 82.19 106 GLU A C 1
ATOM 830 O O . GLU A 1 106 ? -17.504 10.671 8.770 1.00 82.19 106 GLU A O 1
ATOM 835 N N . GLY A 1 107 ? -18.930 11.067 7.088 1.00 75.31 107 GLY A N 1
ATOM 836 C CA . GLY A 1 107 ? -17.934 10.925 6.025 1.00 75.31 107 GLY A CA 1
ATOM 837 C C . GLY A 1 107 ? -17.665 9.485 5.569 1.00 75.31 107 GLY A C 1
ATOM 838 O O . GLY A 1 107 ? -16.996 9.295 4.548 1.00 75.31 107 GLY A O 1
ATOM 839 N N . ILE A 1 108 ? -18.229 8.469 6.235 1.00 87.19 108 ILE A N 1
ATOM 840 C CA . ILE A 1 108 ? -18.183 7.079 5.763 1.00 87.19 108 ILE A CA 1
ATOM 841 C C . ILE A 1 108 ? -19.436 6.762 4.955 1.00 87.19 108 ILE A C 1
ATOM 843 O O . ILE A 1 108 ? -20.548 6.681 5.474 1.00 87.19 108 ILE A O 1
ATOM 847 N N . LYS A 1 109 ? -19.242 6.523 3.658 1.00 86.75 109 LYS A N 1
ATOM 848 C CA . LYS A 1 109 ? -20.318 6.075 2.774 1.00 86.75 109 LYS A CA 1
ATOM 849 C C . LYS A 1 109 ? -20.799 4.658 3.146 1.00 86.75 109 LYS A C 1
ATOM 851 O O . LYS A 1 109 ? -19.980 3.850 3.593 1.00 86.75 109 LYS A O 1
ATOM 856 N N . PRO A 1 110 ? -22.083 4.318 2.921 1.00 86.94 110 PRO A N 1
ATOM 857 C CA . PRO A 1 110 ? -22.638 3.012 3.286 1.00 86.94 110 PRO A CA 1
ATOM 858 C C . PRO A 1 110 ? -21.865 1.811 2.723 1.00 86.94 110 PRO A C 1
ATOM 860 O O . PRO A 1 110 ? -21.600 0.854 3.444 1.00 86.94 110 PRO A O 1
ATOM 863 N N . ASP A 1 111 ? -21.421 1.899 1.470 1.00 85.81 111 ASP A N 1
ATOM 864 C CA . ASP A 1 111 ? -20.623 0.883 0.769 1.00 85.81 111 ASP A CA 1
ATOM 865 C C . ASP A 1 111 ? -19.238 0.643 1.398 1.00 85.81 111 ASP A C 1
ATOM 867 O O . ASP A 1 111 ? -18.630 -0.408 1.198 1.00 85.81 111 ASP A O 1
ATOM 871 N N . ARG A 1 112 ? -18.735 1.594 2.194 1.00 88.06 112 ARG A N 1
ATOM 872 C CA . ARG A 1 112 ? -17.432 1.507 2.867 1.00 88.06 112 ARG A CA 1
ATOM 873 C C . ARG A 1 112 ? -17.504 0.960 4.288 1.00 88.06 112 ARG A C 1
ATOM 875 O O . ARG A 1 112 ? -16.460 0.612 4.835 1.00 88.06 112 ARG A O 1
ATOM 882 N N . ARG A 1 113 ? -18.695 0.855 4.886 1.00 93.69 113 ARG A N 1
ATOM 883 C CA . ARG A 1 113 ? -18.871 0.392 6.276 1.00 93.69 113 ARG A CA 1
ATOM 884 C C . ARG A 1 113 ? -18.297 -1.009 6.482 1.00 93.69 113 ARG A C 1
ATOM 886 O O . ARG A 1 113 ? -17.505 -1.215 7.396 1.00 93.69 113 ARG A O 1
ATOM 893 N N . ALA A 1 114 ? -18.613 -1.931 5.572 1.00 94.31 114 ALA A N 1
ATOM 894 C CA . ALA A 1 114 ? -18.165 -3.322 5.641 1.00 94.31 114 ALA A CA 1
ATOM 895 C C . ALA A 1 114 ? -16.633 -3.465 5.653 1.00 94.31 114 ALA A C 1
ATOM 897 O O . ALA A 1 114 ? -16.101 -4.320 6.355 1.00 94.31 114 ALA A O 1
ATOM 898 N N . ILE A 1 115 ? -15.922 -2.607 4.914 1.00 96.38 115 ILE A N 1
ATOM 899 C CA . ILE A 1 115 ? -14.459 -2.673 4.772 1.00 96.38 115 ILE A CA 1
ATOM 900 C C . ILE A 1 115 ? -13.691 -1.815 5.782 1.00 96.38 115 ILE A C 1
ATOM 902 O O . ILE A 1 115 ? -12.461 -1.890 5.859 1.00 96.38 115 ILE A O 1
ATOM 906 N N . PHE A 1 116 ? -14.397 -0.991 6.557 1.00 97.12 116 PHE A N 1
ATOM 907 C CA . PHE A 1 116 ? -13.783 -0.018 7.452 1.00 97.12 116 PHE A CA 1
ATOM 908 C C . PHE A 1 116 ? -12.954 -0.650 8.585 1.00 97.12 116 PHE A C 1
ATOM 910 O O . PHE A 1 116 ? -11.823 -0.203 8.777 1.00 97.12 116 PHE A O 1
ATOM 917 N N . PRO A 1 117 ? -13.409 -1.706 9.300 1.00 97.94 117 PRO A N 1
ATOM 918 C CA . PRO A 1 117 ? -12.616 -2.301 10.381 1.00 97.94 117 PRO A CA 1
ATOM 919 C C . PRO A 1 117 ? -11.291 -2.891 9.898 1.00 97.94 117 PRO A C 1
ATOM 921 O O . PRO A 1 117 ? -10.269 -2.735 10.560 1.00 97.94 117 PRO A O 1
ATOM 924 N N . ALA A 1 118 ? -11.299 -3.530 8.725 1.00 98.12 118 ALA A N 1
ATOM 925 C CA . ALA A 1 118 ? -10.095 -4.062 8.102 1.00 98.12 118 ALA A CA 1
ATOM 926 C C . ALA A 1 118 ? -9.126 -2.943 7.703 1.00 98.12 118 ALA A C 1
ATOM 928 O O . ALA A 1 118 ? -7.929 -3.044 7.957 1.00 98.12 118 ALA A O 1
ATOM 929 N N . GLY A 1 119 ? -9.645 -1.863 7.109 1.00 97.69 119 GLY A N 1
ATOM 930 C CA . GLY A 1 119 ? -8.849 -0.684 6.777 1.00 97.69 119 GLY A CA 1
ATOM 931 C C . GLY A 1 119 ? -8.217 -0.025 8.005 1.00 97.69 119 GLY A C 1
ATOM 932 O O . GLY A 1 119 ? -7.043 0.331 7.955 1.00 97.69 119 GLY A O 1
ATOM 933 N N . LEU A 1 120 ? -8.962 0.079 9.111 1.00 98.12 120 LEU A N 1
ATOM 934 C CA . LEU A 1 120 ? -8.449 0.611 10.373 1.00 98.12 120 LEU A CA 1
ATOM 935 C C . LEU A 1 120 ? -7.337 -0.274 10.952 1.00 98.12 120 LEU A C 1
ATOM 937 O O . LEU A 1 120 ? -6.292 0.252 11.314 1.00 98.12 120 LEU A O 1
ATOM 941 N N . ALA A 1 121 ? -7.527 -1.598 10.976 1.00 98.69 121 ALA A N 1
ATOM 942 C CA . ALA A 1 121 ? -6.525 -2.535 11.486 1.00 98.69 121 ALA A CA 1
ATOM 943 C C . ALA A 1 121 ? -5.209 -2.480 10.693 1.00 98.69 121 ALA A C 1
ATOM 945 O O . ALA A 1 121 ? -4.134 -2.516 11.288 1.00 98.69 121 ALA A O 1
ATOM 946 N N . ILE A 1 122 ? -5.290 -2.357 9.362 1.00 98.56 122 ILE A N 1
ATOM 947 C CA . ILE A 1 122 ? -4.112 -2.182 8.500 1.00 98.56 122 ILE A CA 1
ATOM 948 C C . ILE A 1 122 ? -3.423 -0.849 8.803 1.00 98.56 122 ILE A C 1
ATOM 950 O O . ILE A 1 122 ? -2.208 -0.818 8.975 1.00 98.56 122 ILE A O 1
ATOM 954 N N . LEU A 1 123 ? -4.179 0.252 8.880 1.00 98.25 123 LEU A N 1
ATOM 955 C CA . LEU A 1 123 ? -3.586 1.570 9.100 1.00 98.25 123 LEU A CA 1
ATOM 956 C C . LEU A 1 123 ? -2.952 1.694 10.490 1.00 98.25 123 LEU A C 1
ATOM 958 O O . LEU A 1 123 ? -1.877 2.267 10.612 1.00 98.25 123 LEU A O 1
ATOM 962 N N . GLU A 1 124 ? -3.571 1.111 11.515 1.00 98.56 124 GLU A N 1
ATOM 963 C CA . GLU A 1 124 ? -2.980 1.024 12.852 1.00 98.56 124 GLU A CA 1
ATOM 964 C C . GLU A 1 124 ? -1.680 0.210 12.844 1.00 98.56 124 GLU A C 1
ATOM 966 O O . GLU A 1 124 ? -0.686 0.652 13.407 1.00 98.56 124 GLU A O 1
ATOM 971 N N . ALA A 1 125 ? -1.638 -0.926 12.140 1.00 98.44 125 ALA A N 1
ATOM 972 C CA . ALA A 1 125 ? -0.409 -1.705 11.998 1.00 98.44 125 ALA A CA 1
ATOM 973 C C . ALA A 1 125 ? 0.716 -0.915 11.305 1.00 98.44 125 ALA A C 1
ATOM 975 O O . ALA A 1 125 ? 1.870 -1.044 11.706 1.00 98.44 125 ALA A O 1
ATOM 976 N N . ILE A 1 126 ? 0.391 -0.088 10.303 1.00 97.88 126 ILE A N 1
ATOM 977 C CA . ILE A 1 126 ? 1.349 0.816 9.643 1.00 97.88 126 ILE A CA 1
ATOM 978 C C . ILE A 1 126 ? 1.857 1.878 10.620 1.00 97.88 126 ILE A C 1
ATOM 980 O O . ILE A 1 126 ? 3.064 2.089 10.702 1.00 97.88 126 ILE A O 1
ATOM 984 N N . PHE A 1 127 ? 0.955 2.522 11.367 1.00 98.12 127 PHE A N 1
ATOM 985 C CA . PHE A 1 127 ? 1.322 3.524 12.369 1.00 98.12 127 PHE A CA 1
ATOM 986 C C . PHE A 1 127 ? 2.269 2.946 13.419 1.00 98.12 127 PHE A C 1
ATOM 988 O O . PHE A 1 127 ? 3.305 3.542 13.690 1.00 98.12 127 PHE A O 1
ATOM 995 N N . ASP A 1 128 ? 1.964 1.759 13.937 1.00 97.88 128 ASP A N 1
ATOM 996 C CA . ASP A 1 128 ? 2.801 1.105 14.940 1.00 97.88 128 ASP A CA 1
ATOM 997 C C . ASP A 1 128 ? 4.136 0.607 14.365 1.00 97.88 128 ASP A C 1
ATOM 999 O O . ASP A 1 128 ? 5.125 0.539 15.085 1.00 97.88 128 ASP A O 1
ATOM 1003 N N . ALA A 1 129 ? 4.185 0.186 13.096 1.00 96.88 129 ALA A N 1
ATOM 1004 C CA . ALA A 1 129 ? 5.416 -0.328 12.475 1.00 96.88 129 ALA A CA 1
ATOM 1005 C C . ALA A 1 129 ? 6.402 0.781 12.145 1.00 96.88 129 ALA A C 1
ATOM 1007 O O . ALA A 1 129 ? 7.610 0.613 12.260 1.00 96.88 129 ALA A O 1
ATOM 1008 N N . LEU A 1 130 ? 5.870 1.919 11.727 1.00 95.69 130 LEU A N 1
ATOM 1009 C CA . LEU A 1 130 ? 6.655 3.061 11.289 1.00 95.69 130 LEU A CA 1
ATOM 1010 C C . LEU A 1 130 ? 6.714 4.156 12.363 1.00 95.69 130 LEU A C 1
ATOM 1012 O O . LEU A 1 130 ? 7.179 5.254 12.088 1.00 95.69 130 LEU A O 1
ATOM 1016 N N . GLU A 1 131 ? 6.228 3.865 13.573 1.00 95.88 131 GLU A N 1
ATOM 1017 C CA . GLU A 1 131 ? 6.197 4.775 14.728 1.00 95.88 131 GLU A CA 1
ATOM 1018 C C . GLU A 1 131 ? 5.557 6.146 14.415 1.00 95.88 131 GLU A C 1
ATOM 1020 O O . GLU A 1 131 ? 5.910 7.187 14.981 1.00 95.88 131 GLU A O 1
ATOM 1025 N N . LEU A 1 132 ? 4.575 6.157 13.508 1.00 96.88 132 LEU A N 1
ATOM 1026 C CA . LEU A 1 132 ? 3.955 7.383 13.015 1.00 96.88 132 LEU A CA 1
ATOM 1027 C C . LEU A 1 132 ? 3.100 8.034 14.096 1.00 96.88 132 LEU A C 1
ATOM 1029 O O . LEU A 1 132 ? 2.242 7.404 14.711 1.00 96.88 132 LEU A O 1
ATOM 1033 N N . GLN A 1 133 ? 3.271 9.342 14.258 1.00 95.62 133 GLN A N 1
ATOM 1034 C CA . GLN A 1 133 ? 2.416 10.142 15.138 1.00 95.62 133 GLN A CA 1
ATOM 1035 C C . GLN A 1 133 ? 1.268 10.799 14.372 1.00 95.62 133 GLN A C 1
ATOM 1037 O O . GLN A 1 133 ? 0.162 10.954 14.895 1.00 95.62 133 GLN A O 1
ATOM 1042 N N . ARG A 1 134 ? 1.521 11.156 13.111 1.00 96.88 134 ARG A N 1
ATOM 1043 C CA . ARG A 1 134 ? 0.600 11.887 12.247 1.00 96.88 134 ARG A CA 1
ATOM 1044 C C . ARG A 1 134 ? 0.819 11.487 10.793 1.00 96.88 134 ARG A C 1
ATOM 1046 O O . ARG A 1 134 ? 1.953 11.278 10.376 1.00 96.88 134 ARG A O 1
ATOM 1053 N N . MET A 1 135 ? -0.270 11.416 10.040 1.00 98.00 135 MET A N 1
ATOM 1054 C CA . MET A 1 135 ? -0.282 11.218 8.598 1.00 98.00 135 MET A CA 1
ATOM 1055 C C . MET A 1 135 ? -1.325 12.138 7.972 1.00 98.00 135 MET A C 1
ATOM 1057 O O . MET A 1 135 ? -2.510 12.056 8.305 1.00 98.00 135 MET A O 1
ATOM 1061 N N . ASP A 1 136 ? -0.894 12.988 7.047 1.00 96.56 136 ASP A N 1
ATOM 1062 C CA . ASP A 1 136 ? -1.802 13.856 6.305 1.00 96.56 136 ASP A CA 1
ATOM 1063 C C . ASP A 1 136 ? -2.416 13.114 5.118 1.00 96.56 136 ASP A C 1
ATOM 1065 O O . ASP A 1 136 ? -1.787 12.260 4.494 1.00 96.56 136 ASP A O 1
ATOM 1069 N N . HIS A 1 137 ? -3.674 13.423 4.809 1.00 93.50 137 HIS A N 1
ATOM 1070 C CA . HIS A 1 137 ? -4.354 12.852 3.653 1.00 93.50 137 HIS A CA 1
ATOM 1071 C C . HIS A 1 137 ? -4.107 13.707 2.407 1.00 93.50 137 HIS A C 1
ATOM 1073 O O . HIS A 1 137 ? -4.414 14.901 2.409 1.00 93.50 137 HIS A O 1
ATOM 1079 N N . CYS A 1 138 ? -3.663 13.089 1.314 1.00 90.81 138 CYS A N 1
ATOM 1080 C CA . CYS A 1 138 ? -3.608 13.731 0.004 1.00 90.81 138 CYS A CA 1
ATOM 1081 C C . CYS A 1 138 ? -4.730 13.237 -0.921 1.00 90.81 138 CYS A C 1
ATOM 1083 O O . CYS A 1 138 ? -5.095 12.060 -0.934 1.00 90.81 138 CYS A O 1
ATOM 1085 N N . GLU A 1 139 ? -5.285 14.151 -1.724 1.00 81.06 139 GLU A N 1
ATOM 1086 C CA . GLU A 1 139 ? -6.274 13.788 -2.750 1.00 81.06 139 GLU A CA 1
ATOM 1087 C C . GLU A 1 139 ? -5.630 13.105 -3.962 1.00 81.06 139 GLU A C 1
ATOM 1089 O O . GLU A 1 139 ? -6.270 12.271 -4.603 1.00 81.06 139 GLU A O 1
ATOM 1094 N N . GLY A 1 140 ? -4.362 13.426 -4.241 1.00 79.12 140 GLY A N 1
ATOM 1095 C CA . GLY A 1 140 ? -3.590 12.822 -5.320 1.00 79.12 140 GLY A CA 1
ATOM 1096 C C . GLY A 1 140 ? -3.223 11.369 -5.026 1.00 79.12 140 GLY A C 1
ATOM 1097 O O . GLY A 1 140 ? -2.711 11.038 -3.961 1.00 79.12 140 GLY A O 1
ATOM 1098 N N . ALA A 1 141 ? -3.466 10.489 -5.988 1.00 82.31 141 ALA A N 1
ATOM 1099 C CA . ALA A 1 141 ? -3.126 9.077 -5.928 1.00 82.31 141 ALA A CA 1
ATOM 1100 C C . ALA A 1 141 ? -2.572 8.618 -7.290 1.00 82.31 141 ALA A C 1
ATOM 1102 O O . ALA A 1 141 ? -1.893 9.359 -8.001 1.00 82.31 141 ALA A O 1
ATOM 1103 N N . LEU A 1 142 ? -2.853 7.368 -7.669 1.00 76.69 142 LEU A N 1
ATOM 1104 C CA . LEU A 1 142 ? -2.354 6.775 -8.909 1.00 76.69 142 LEU A CA 1
ATOM 1105 C C . LEU A 1 142 ? -2.835 7.515 -10.166 1.00 76.69 142 LEU A C 1
ATOM 1107 O O . LEU A 1 142 ? -2.088 7.616 -11.131 1.00 76.69 142 LEU A O 1
ATOM 1111 N N . ARG A 1 143 ? -4.074 8.022 -10.172 1.00 77.94 143 ARG A N 1
ATOM 1112 C CA . ARG A 1 143 ? -4.665 8.653 -11.365 1.00 77.94 143 ARG A CA 1
ATOM 1113 C C . ARG A 1 143 ? -3.924 9.925 -11.746 1.00 77.94 143 ARG A C 1
ATOM 1115 O O . ARG A 1 143 ? -3.616 10.128 -12.913 1.00 77.94 143 ARG A O 1
ATOM 1122 N N . GLU A 1 144 ? -3.607 10.737 -10.752 1.00 77.69 144 GLU A N 1
ATOM 1123 C CA . GLU A 1 144 ? -2.838 11.959 -10.898 1.00 77.69 144 GLU A CA 1
ATOM 1124 C C . GLU A 1 144 ? -1.408 11.618 -11.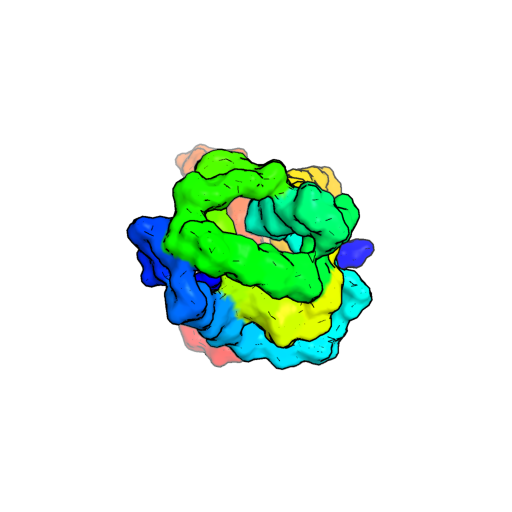332 1.00 77.69 144 GLU A C 1
ATOM 1126 O O . GLU A 1 144 ? -0.924 12.196 -12.298 1.00 77.69 144 GLU A O 1
ATOM 1131 N N . GLY A 1 145 ? -0.771 10.610 -10.721 1.00 71.75 145 GLY A N 1
ATOM 1132 C CA . GLY A 1 145 ? 0.553 10.133 -11.141 1.00 71.75 145 GLY A CA 1
ATOM 1133 C C . GLY A 1 145 ? 0.607 9.675 -12.606 1.00 71.75 145 GLY A C 1
ATOM 1134 O O . GLY A 1 145 ? 1.509 10.072 -13.336 1.00 71.75 145 GLY A O 1
ATOM 1135 N N . VAL A 1 146 ? -0.387 8.903 -13.061 1.00 74.69 146 VAL A N 1
ATOM 1136 C CA . VAL A 1 146 ? -0.502 8.468 -14.465 1.00 74.69 146 VAL A CA 1
ATOM 1137 C C . VAL A 1 146 ? -0.761 9.653 -15.394 1.00 74.69 146 VAL A C 1
ATOM 1139 O O . VAL A 1 146 ? -0.191 9.706 -16.477 1.00 74.69 146 VAL A O 1
ATOM 1142 N N . LEU A 1 147 ? -1.585 10.621 -14.989 1.00 74.94 147 LEU A N 1
ATOM 1143 C CA . LEU A 1 147 ? -1.829 11.822 -15.788 1.00 74.94 147 LEU A CA 1
ATOM 1144 C C . LEU A 1 147 ? -0.552 12.659 -15.953 1.00 74.94 147 LEU A C 1
ATOM 1146 O O . LEU A 1 147 ? -0.256 13.100 -17.061 1.00 74.94 147 LEU A O 1
ATOM 1150 N N . TYR A 1 148 ? 0.216 12.845 -14.876 1.00 67.88 148 TYR A N 1
ATOM 1151 C CA . TYR A 1 148 ? 1.510 13.527 -14.929 1.00 67.88 148 TYR A CA 1
ATOM 1152 C C . TYR A 1 148 ? 2.522 12.769 -15.792 1.00 67.88 148 TYR A C 1
ATOM 1154 O O . TYR A 1 148 ? 3.235 13.406 -16.562 1.00 67.88 148 TYR A O 1
ATOM 1162 N N . ASP A 1 149 ? 2.555 11.435 -15.719 1.00 67.38 149 ASP A N 1
ATOM 1163 C CA . ASP A 1 149 ? 3.388 10.608 -16.599 1.00 67.38 149 ASP A CA 1
ATOM 1164 C C . ASP A 1 149 ? 2.991 10.791 -18.073 1.00 67.38 149 ASP A C 1
ATOM 1166 O O . ASP A 1 149 ? 3.838 11.085 -18.910 1.00 67.38 149 ASP A O 1
ATOM 1170 N N . LEU A 1 150 ? 1.694 10.734 -18.394 1.00 68.25 150 LEU A N 1
ATOM 1171 C CA . LEU A 1 150 ? 1.188 10.957 -19.753 1.00 68.25 150 LEU A CA 1
ATOM 1172 C C . LEU A 1 150 ? 1.512 12.362 -20.286 1.00 68.25 150 LEU A C 1
ATOM 1174 O O . LEU A 1 150 ? 1.889 12.500 -21.447 1.00 68.25 150 LEU A O 1
ATOM 1178 N N . LEU A 1 151 ? 1.403 13.402 -19.455 1.00 65.69 151 LEU A N 1
ATOM 1179 C CA . LEU A 1 151 ? 1.790 14.767 -19.830 1.00 65.69 151 LEU A CA 1
ATOM 1180 C C . LEU A 1 151 ? 3.313 14.904 -20.002 1.00 65.69 151 LEU A C 1
ATOM 1182 O O . LEU A 1 151 ? 3.764 15.577 -20.928 1.00 65.69 151 LEU A O 1
ATOM 1186 N N . GLY A 1 152 ? 4.102 14.236 -19.155 1.00 58.22 152 GLY A N 1
ATOM 1187 C CA . GLY A 1 152 ? 5.563 14.181 -19.251 1.00 58.22 152 GLY A CA 1
ATOM 1188 C C . GLY A 1 152 ? 6.058 13.500 -20.529 1.00 58.22 152 GLY A C 1
ATOM 1189 O O . GLY A 1 152 ? 7.025 13.964 -21.131 1.00 58.22 152 GLY A O 1
ATOM 1190 N N . ARG A 1 153 ? 5.339 12.482 -21.028 1.00 59.22 153 ARG A N 1
ATOM 1191 C CA . ARG A 1 153 ? 5.636 11.822 -22.317 1.00 59.22 153 ARG A CA 1
ATOM 1192 C C . ARG A 1 153 ? 5.574 12.778 -23.512 1.00 59.22 153 ARG A C 1
ATOM 1194 O O . ARG A 1 153 ? 6.320 12.603 -24.468 1.00 59.22 153 ARG A O 1
ATOM 1201 N N . HIS A 1 154 ? 4.735 13.815 -23.457 1.00 54.22 154 HIS A N 1
ATOM 1202 C CA . HIS A 1 154 ? 4.696 14.857 -24.491 1.00 54.22 154 HIS A CA 1
ATOM 1203 C C . HIS A 1 154 ? 5.839 15.882 -24.363 1.00 54.22 154 HIS A C 1
ATOM 1205 O O . HIS A 1 154 ? 6.122 16.618 -25.310 1.00 54.22 154 HIS A O 1
ATOM 1211 N N . HIS A 1 155 ? 6.539 15.901 -23.226 1.00 49.06 155 HIS A N 1
ATOM 1212 C CA . HIS A 1 155 ? 7.647 16.800 -22.920 1.00 49.06 155 HIS A CA 1
ATOM 1213 C C . HIS A 1 155 ? 8.942 16.025 -22.605 1.00 49.06 155 HIS A C 1
ATOM 1215 O O . HIS A 1 155 ? 9.492 16.171 -21.525 1.00 49.06 155 HIS A O 1
ATOM 1221 N N . HIS A 1 156 ? 9.450 15.232 -23.561 1.00 51.91 156 HIS A N 1
ATOM 1222 C CA . HIS A 1 156 ? 10.845 14.735 -23.625 1.00 51.91 156 HIS A CA 1
ATOM 1223 C C . HIS A 1 156 ? 11.444 14.049 -22.364 1.00 51.91 156 HIS A C 1
ATOM 1225 O O . HIS A 1 156 ? 12.656 13.852 -22.305 1.00 51.91 156 HIS A O 1
ATOM 1231 N N . GLU A 1 157 ? 10.646 13.626 -21.380 1.00 57.25 157 GLU A N 1
ATOM 1232 C CA . GLU A 1 157 ? 11.104 12.826 -20.234 1.00 57.25 157 GLU A CA 1
ATOM 1233 C C . GLU A 1 157 ? 10.327 11.503 -20.170 1.00 57.25 157 GLU A C 1
ATOM 1235 O O . GLU A 1 157 ? 9.414 11.332 -19.364 1.00 57.25 157 GLU A O 1
ATOM 1240 N N . ASP A 1 158 ? 10.690 10.538 -21.022 1.00 68.75 158 ASP A N 1
ATOM 1241 C CA . ASP A 1 158 ? 10.165 9.176 -20.903 1.00 68.75 158 ASP A CA 1
ATOM 1242 C C . ASP A 1 158 ? 10.888 8.428 -19.771 1.00 68.75 158 ASP A C 1
ATOM 1244 O O . ASP A 1 158 ? 12.072 8.082 -19.857 1.00 68.75 158 ASP A O 1
ATOM 1248 N N . VAL A 1 159 ? 10.164 8.154 -18.682 1.00 71.94 159 VAL A N 1
ATOM 1249 C CA . VAL A 1 159 ? 10.675 7.403 -17.525 1.00 71.94 159 VAL A CA 1
ATOM 1250 C C . VAL A 1 159 ? 11.198 6.020 -17.937 1.00 71.94 159 VAL A C 1
ATOM 1252 O O . VAL A 1 159 ? 12.143 5.530 -17.315 1.00 71.94 159 VAL A O 1
ATOM 1255 N N . ARG A 1 160 ? 10.640 5.415 -18.997 1.00 81.38 160 ARG A N 1
ATOM 1256 C CA . ARG A 1 160 ? 11.036 4.095 -19.511 1.00 81.38 160 ARG A CA 1
ATOM 1257 C C . ARG A 1 160 ? 12.452 4.122 -20.069 1.00 81.38 160 ARG A C 1
ATOM 1259 O O . ARG A 1 160 ? 13.246 3.255 -19.716 1.00 81.38 160 ARG A O 1
ATOM 1266 N N . GLU A 1 161 ? 12.803 5.146 -20.848 1.00 82.62 161 GLU A N 1
ATOM 1267 C CA . GLU A 1 161 ? 14.171 5.302 -21.355 1.00 82.62 161 GLU A CA 1
ATOM 1268 C C . GLU A 1 161 ? 15.172 5.457 -20.212 1.00 82.62 161 GLU A C 1
ATOM 1270 O O . GLU A 1 161 ? 16.207 4.799 -20.210 1.00 82.62 161 GLU A O 1
ATOM 1275 N N . ARG A 1 162 ? 14.834 6.233 -19.175 1.00 80.38 162 ARG A N 1
ATOM 1276 C CA . ARG A 1 162 ? 15.690 6.354 -17.986 1.00 80.38 162 ARG A CA 1
ATOM 1277 C C . ARG A 1 162 ? 15.856 5.021 -17.251 1.00 80.38 162 ARG A C 1
ATOM 1279 O O . ARG A 1 162 ? 16.954 4.714 -16.792 1.00 80.38 162 ARG A O 1
ATOM 1286 N N . THR A 1 163 ? 14.786 4.233 -17.119 1.00 85.12 163 THR A N 1
ATOM 1287 C CA . THR A 1 163 ? 14.865 2.887 -16.532 1.00 85.12 163 THR A CA 1
ATOM 1288 C C . THR A 1 163 ? 15.769 1.972 -17.355 1.00 85.12 163 THR A C 1
ATOM 1290 O O . THR A 1 163 ? 16.584 1.266 -16.768 1.00 85.12 163 THR A O 1
ATOM 1293 N N . LEU A 1 164 ? 15.681 2.017 -18.686 1.00 89.81 164 LEU A N 1
ATOM 1294 C CA . LEU A 1 164 ? 16.542 1.226 -19.568 1.00 89.81 164 LEU A CA 1
ATOM 1295 C C . LEU A 1 164 ? 18.003 1.649 -19.460 1.00 89.81 164 LEU A C 1
ATOM 1297 O O . LEU A 1 164 ? 18.851 0.785 -19.283 1.00 89.81 164 LEU A O 1
ATOM 1301 N N . THR A 1 165 ? 18.299 2.951 -19.475 1.00 87.56 165 THR A N 1
ATOM 1302 C CA . THR A 1 165 ? 19.668 3.452 -19.282 1.00 87.56 165 THR A CA 1
ATOM 1303 C C . THR A 1 165 ? 20.243 2.979 -17.949 1.00 87.56 165 THR A C 1
ATOM 1305 O O . THR A 1 165 ? 21.334 2.422 -17.917 1.00 87.56 165 THR A O 1
ATOM 1308 N N . SER A 1 166 ? 19.481 3.101 -16.857 1.00 85.88 166 SER A N 1
ATOM 1309 C CA . SER A 1 166 ? 19.917 2.622 -15.540 1.00 85.88 166 SER A CA 1
ATOM 1310 C C . SER A 1 166 ? 20.129 1.101 -15.503 1.00 85.88 166 SER A C 1
ATOM 1312 O O . SER A 1 166 ? 21.053 0.624 -14.845 1.00 85.88 166 SER A O 1
ATOM 1314 N N . LEU A 1 167 ? 19.305 0.326 -16.221 1.00 89.44 167 LEU A N 1
ATOM 1315 C CA . LEU A 1 167 ? 19.477 -1.121 -16.351 1.00 89.44 167 LEU A CA 1
ATOM 1316 C C . LEU A 1 167 ? 20.758 -1.460 -17.126 1.00 89.44 167 LEU A C 1
ATOM 1318 O O . LEU A 1 167 ? 21.539 -2.294 -16.680 1.00 89.44 167 LEU A O 1
ATOM 1322 N N . MET A 1 168 ? 20.987 -0.788 -18.254 1.00 93.12 168 MET A N 1
ATOM 1323 C CA . MET A 1 168 ? 22.174 -0.970 -19.090 1.00 93.12 168 MET A CA 1
ATOM 1324 C C . MET A 1 168 ? 23.459 -0.629 -18.330 1.00 93.12 168 MET A C 1
ATOM 1326 O O . MET A 1 168 ? 24.425 -1.380 -18.419 1.00 93.12 168 MET A O 1
ATOM 1330 N N . GLU A 1 169 ? 23.456 0.447 -17.538 1.00 90.62 169 GLU A N 1
ATOM 1331 C CA . GLU A 1 169 ? 24.574 0.817 -16.661 1.00 90.62 169 GLU A CA 1
ATOM 1332 C C . GLU A 1 169 ? 24.829 -0.241 -15.582 1.00 90.62 169 GLU A C 1
ATOM 1334 O O . GLU A 1 169 ? 25.969 -0.647 -15.367 1.00 90.62 169 GLU A O 1
ATOM 1339 N N . ARG A 1 170 ? 23.771 -0.716 -14.912 1.00 89.38 170 ARG A N 1
ATOM 1340 C CA . ARG A 1 170 ? 23.877 -1.696 -13.820 1.00 89.38 170 ARG A CA 1
ATOM 1341 C C . ARG A 1 170 ? 24.423 -3.051 -14.277 1.00 89.38 170 ARG A C 1
ATOM 1343 O O . ARG A 1 170 ? 25.113 -3.700 -13.494 1.00 89.38 170 ARG A O 1
ATOM 1350 N N . TYR A 1 171 ? 24.072 -3.470 -15.491 1.00 91.69 171 TYR A N 1
ATOM 1351 C CA . TYR A 1 171 ? 24.463 -4.752 -16.086 1.00 91.69 171 TYR A CA 1
ATOM 1352 C C . TYR A 1 171 ? 25.534 -4.599 -17.177 1.00 91.69 171 TYR A C 1
ATOM 1354 O O . TYR A 1 171 ? 25.627 -5.437 -18.070 1.00 91.69 171 TYR A O 1
ATOM 1362 N N . HIS A 1 172 ? 26.290 -3.494 -17.139 1.00 93.75 172 HIS A N 1
ATOM 1363 C CA . HIS A 1 172 ? 27.472 -3.243 -17.970 1.00 93.75 172 HIS A CA 1
ATOM 1364 C C . HIS A 1 172 ? 27.281 -3.538 -19.467 1.00 93.75 172 HIS A C 1
ATOM 1366 O O . HIS A 1 172 ? 28.186 -4.040 -20.136 1.00 93.75 172 HIS A O 1
ATOM 1372 N N . VAL A 1 173 ? 26.102 -3.219 -20.005 1.00 93.31 173 VAL A N 1
ATOM 1373 C CA . VAL A 1 173 ? 25.771 -3.474 -21.410 1.00 93.31 173 VAL A CA 1
ATOM 1374 C C . VAL A 1 173 ? 26.728 -2.701 -22.321 1.00 93.31 173 VAL A C 1
ATOM 1376 O O . VAL A 1 173 ? 26.966 -1.509 -22.116 1.00 93.31 173 VAL A O 1
ATOM 1379 N N . ASP A 1 174 ? 27.233 -3.353 -23.373 1.00 95.75 174 ASP A N 1
ATOM 1380 C CA . ASP A 1 174 ? 27.992 -2.683 -24.432 1.00 95.75 174 ASP A CA 1
ATOM 1381 C C . ASP A 1 174 ? 27.059 -1.736 -25.206 1.00 95.75 174 ASP A C 1
ATOM 1383 O O . ASP A 1 174 ? 26.240 -2.144 -26.037 1.00 95.75 174 ASP A O 1
ATOM 1387 N N . LEU A 1 175 ? 27.191 -0.440 -24.920 1.00 94.69 175 LEU A N 1
ATOM 1388 C CA . LEU A 1 175 ? 26.355 0.609 -25.499 1.00 94.69 175 LEU A CA 1
ATOM 1389 C C . LEU A 1 175 ? 26.501 0.701 -27.023 1.00 94.69 175 LEU A C 1
ATOM 1391 O O . LEU A 1 175 ? 25.531 1.011 -27.722 1.00 94.69 175 LEU A O 1
ATOM 1395 N N . GLU A 1 176 ? 27.690 0.426 -27.564 1.00 97.12 176 GLU A N 1
ATOM 1396 C CA . GLU A 1 176 ? 27.896 0.459 -29.009 1.00 97.12 176 GLU A CA 1
ATOM 1397 C C . GLU A 1 176 ? 27.206 -0.725 -29.683 1.00 97.12 176 GLU A C 1
ATOM 1399 O O . GLU A 1 176 ? 26.596 -0.573 -30.747 1.00 97.12 176 GLU A O 1
ATOM 1404 N N . GLN A 1 177 ? 27.288 -1.907 -29.069 1.00 96.50 177 GLN A N 1
ATOM 1405 C CA . GLN A 1 177 ? 26.621 -3.103 -29.565 1.00 96.50 177 GLN A CA 1
ATOM 1406 C C . GLN A 1 177 ? 25.101 -2.966 -29.498 1.00 96.50 177 GLN A C 1
ATOM 1408 O O . GLN A 1 177 ? 24.432 -3.202 -30.509 1.00 96.50 177 GLN A O 1
ATOM 1413 N N . ALA A 1 178 ? 24.567 -2.492 -28.373 1.00 96.00 178 ALA A N 1
ATOM 1414 C CA . ALA A 1 178 ? 23.154 -2.168 -28.214 1.00 96.00 178 ALA A CA 1
ATOM 1415 C C . ALA A 1 178 ? 22.660 -1.230 -29.334 1.00 96.00 178 ALA A C 1
ATOM 1417 O O . ALA A 1 178 ? 21.700 -1.552 -30.037 1.00 96.00 178 ALA A O 1
ATOM 1418 N N . ALA A 1 179 ? 23.382 -0.135 -29.604 1.00 95.94 179 ALA A N 1
ATOM 1419 C CA . ALA A 1 179 ? 23.036 0.813 -30.667 1.00 95.94 179 ALA A CA 1
ATOM 1420 C C . ALA A 1 179 ? 23.167 0.226 -32.090 1.00 95.94 179 ALA A C 1
ATOM 1422 O O . ALA A 1 179 ? 22.461 0.634 -33.021 1.00 95.94 179 ALA A O 1
ATOM 1423 N N . ARG A 1 180 ? 24.088 -0.722 -32.318 1.00 97.88 180 ARG A N 1
ATOM 1424 C CA . ARG A 1 180 ? 24.193 -1.443 -33.601 1.00 97.88 180 ARG A CA 1
ATOM 1425 C C . ARG A 1 180 ? 22.997 -2.367 -33.819 1.00 97.88 180 ARG A C 1
ATOM 1427 O O . ARG A 1 180 ? 22.474 -2.403 -34.935 1.00 97.88 180 ARG A O 1
ATOM 1434 N N . VAL A 1 181 ? 22.583 -3.101 -32.787 1.00 97.81 181 VAL A N 1
ATOM 1435 C CA . VAL A 1 181 ? 21.460 -4.047 -32.854 1.00 97.81 181 VAL A CA 1
ATOM 1436 C C . VAL A 1 181 ? 20.138 -3.305 -3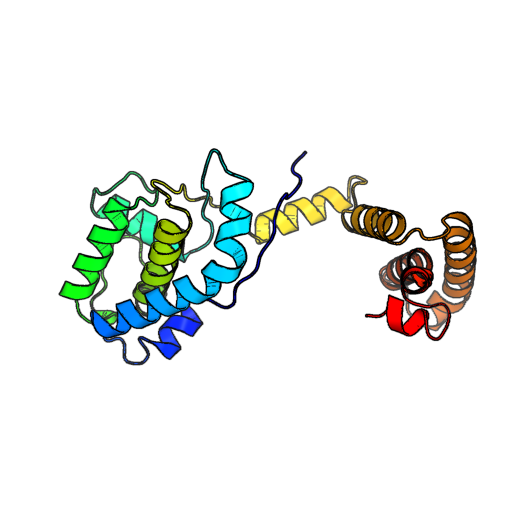2.993 1.00 97.81 181 VAL A C 1
ATOM 1438 O O . VAL A 1 181 ? 19.377 -3.628 -33.902 1.00 97.81 181 VAL A O 1
ATOM 1441 N N . GLU A 1 182 ? 19.910 -2.259 -32.196 1.00 97.44 182 GLU A N 1
ATOM 1442 C CA . GLU A 1 182 ? 18.715 -1.410 -32.276 1.00 97.44 182 GLU A CA 1
ATOM 1443 C C . GLU A 1 182 ? 18.495 -0.891 -33.696 1.00 97.44 182 GLU A C 1
ATOM 1445 O O . GLU A 1 182 ? 17.448 -1.117 -34.297 1.00 97.44 182 GLU A O 1
ATOM 1450 N N . ARG A 1 183 ? 19.519 -0.274 -34.289 1.00 97.75 183 ARG A N 1
ATOM 1451 C CA . ARG A 1 183 ? 19.423 0.294 -35.639 1.00 97.75 183 ARG A CA 1
ATOM 1452 C C . ARG A 1 183 ? 19.058 -0.748 -36.694 1.00 97.75 183 ARG A C 1
ATOM 1454 O O . ARG A 1 183 ? 18.272 -0.456 -37.590 1.00 97.75 183 ARG A O 1
ATOM 1461 N N . LYS A 1 184 ? 19.633 -1.952 -36.609 1.00 98.06 184 LYS A N 1
ATOM 1462 C CA . LYS A 1 184 ? 19.337 -3.045 -37.548 1.00 98.06 184 LYS A CA 1
ATOM 1463 C C . LYS A 1 184 ? 17.930 -3.598 -37.338 1.00 98.06 184 LYS A C 1
ATOM 1465 O O . LYS A 1 184 ? 17.236 -3.838 -38.321 1.00 98.06 184 LYS A O 1
ATOM 1470 N N . ALA A 1 185 ? 17.519 -3.773 -36.085 1.00 97.81 185 ALA A N 1
ATOM 1471 C CA . ALA A 1 185 ? 16.190 -4.256 -35.737 1.00 97.81 185 ALA A CA 1
ATOM 1472 C C . ALA A 1 185 ? 15.107 -3.285 -36.223 1.00 97.81 185 ALA A C 1
ATOM 1474 O O . ALA A 1 185 ? 14.185 -3.703 -36.916 1.00 97.81 185 ALA A O 1
ATOM 1475 N N . LEU A 1 186 ? 15.268 -1.986 -35.955 1.00 97.31 186 LEU A N 1
ATOM 1476 C CA . LEU A 1 186 ? 14.333 -0.956 -36.412 1.00 97.31 186 LEU A CA 1
ATOM 1477 C C . LEU A 1 186 ? 14.318 -0.823 -37.939 1.00 97.31 186 LEU A C 1
ATOM 1479 O O . LEU A 1 186 ? 13.254 -0.691 -38.527 1.00 97.31 186 LEU A O 1
ATOM 1483 N N . HIS A 1 187 ? 15.471 -0.943 -38.604 1.00 97.75 187 HIS A N 1
ATOM 1484 C CA . HIS A 1 187 ? 15.515 -0.932 -40.067 1.00 97.75 187 HIS A CA 1
ATOM 1485 C C . HIS A 1 187 ? 14.793 -2.133 -40.703 1.00 97.75 187 HIS A C 1
ATOM 1487 O O . HIS A 1 187 ? 14.194 -1.994 -41.767 1.00 97.75 187 HIS A O 1
ATOM 1493 N N . ALA A 1 188 ? 14.858 -3.312 -40.080 1.00 97.38 188 ALA A N 1
ATOM 1494 C CA . ALA A 1 188 ? 14.099 -4.480 -40.523 1.00 97.38 188 ALA A CA 1
ATOM 1495 C C . ALA A 1 188 ? 12.599 -4.326 -40.221 1.00 97.38 188 ALA A C 1
ATOM 1497 O O . ALA A 1 188 ? 11.771 -4.675 -41.056 1.00 97.38 188 ALA A O 1
ATOM 1498 N N . PHE A 1 189 ? 12.255 -3.760 -39.063 1.00 97.19 189 PHE A N 1
ATOM 1499 C CA . PHE A 1 189 ? 10.877 -3.456 -38.680 1.00 97.19 189 PHE A CA 1
ATOM 1500 C C . PHE A 1 189 ? 10.204 -2.516 -39.680 1.00 97.19 189 PHE A C 1
ATOM 1502 O O . PHE A 1 189 ? 9.125 -2.825 -40.175 1.00 97.19 189 PHE A O 1
ATOM 1509 N N . ASP A 1 190 ? 10.875 -1.421 -40.044 1.00 95.50 190 ASP A N 1
ATOM 1510 C CA . ASP A 1 190 ? 10.341 -0.414 -40.966 1.00 95.50 190 ASP A CA 1
ATOM 1511 C C . ASP A 1 190 ? 10.039 -0.999 -42.368 1.00 95.50 190 ASP A C 1
ATOM 1513 O O . ASP A 1 190 ? 9.237 -0.435 -43.108 1.00 95.50 190 ASP A O 1
ATOM 1517 N N . GLN A 1 191 ? 10.635 -2.144 -42.736 1.00 97.00 191 GLN A N 1
ATOM 1518 C CA . GLN A 1 191 ? 10.356 -2.842 -44.001 1.00 97.00 191 GLN A CA 1
ATOM 1519 C C . GLN A 1 191 ? 9.094 -3.711 -43.966 1.00 97.00 191 GLN A C 1
ATOM 1521 O O . GLN A 1 191 ? 8.534 -3.978 -45.023 1.00 97.00 191 GLN A O 1
ATOM 1526 N N . VAL A 1 192 ? 8.666 -4.174 -42.788 1.00 96.44 192 VAL A N 1
ATOM 1527 C CA . VAL A 1 192 ? 7.533 -5.110 -42.639 1.00 96.44 192 VAL A CA 1
ATOM 1528 C C . VAL A 1 192 ? 6.336 -4.498 -41.917 1.00 96.44 192 VAL A C 1
ATOM 1530 O O . VAL A 1 192 ? 5.264 -5.093 -41.918 1.00 96.44 192 VAL A O 1
ATOM 1533 N N . ALA A 1 193 ? 6.500 -3.323 -41.304 1.00 95.94 193 ALA A N 1
ATOM 1534 C CA . ALA A 1 193 ? 5.493 -2.713 -40.439 1.00 95.94 193 ALA A CA 1
ATOM 1535 C C . ALA A 1 193 ? 4.127 -2.553 -41.122 1.00 95.94 193 ALA A C 1
ATOM 1537 O O . ALA A 1 193 ? 3.120 -2.932 -40.533 1.00 95.94 193 ALA A O 1
ATOM 1538 N N . ALA A 1 194 ? 4.101 -2.072 -42.370 1.00 94.50 194 ALA A N 1
ATOM 1539 C CA . ALA A 1 194 ? 2.860 -1.884 -43.122 1.00 94.50 194 ALA A CA 1
ATOM 1540 C C . ALA A 1 194 ? 2.189 -3.219 -43.488 1.00 94.50 194 ALA A C 1
ATOM 1542 O O . ALA A 1 194 ? 0.984 -3.376 -43.314 1.00 94.50 194 ALA A O 1
ATOM 1543 N N . ASP A 1 195 ? 2.972 -4.201 -43.948 1.00 96.81 195 ASP A N 1
ATOM 1544 C CA . ASP A 1 195 ? 2.459 -5.524 -44.333 1.00 96.81 195 ASP A CA 1
ATOM 1545 C C . ASP A 1 195 ? 1.916 -6.310 -43.130 1.00 96.81 195 ASP A C 1
ATOM 1547 O O . ASP A 1 195 ? 1.102 -7.220 -43.292 1.00 96.81 195 ASP A O 1
ATOM 1551 N N . TRP A 1 196 ? 2.406 -6.001 -41.926 1.00 95.88 196 TRP A N 1
ATOM 1552 C CA . TRP A 1 196 ? 2.024 -6.652 -40.670 1.00 95.88 196 TRP A CA 1
ATOM 1553 C C . TRP A 1 196 ? 1.078 -5.802 -39.811 1.00 95.88 196 TRP A C 1
ATOM 1555 O O . TRP A 1 196 ? 0.766 -6.211 -38.694 1.00 95.88 196 TRP A O 1
ATOM 1565 N N . GLU A 1 197 ? 0.624 -4.650 -40.314 1.00 95.12 197 GLU A N 1
ATOM 1566 C CA . GLU A 1 197 ? -0.314 -3.744 -39.633 1.00 95.12 197 GLU A CA 1
ATOM 1567 C C . GLU A 1 197 ? 0.197 -3.239 -38.257 1.00 95.12 197 GLU A C 1
ATOM 1569 O O . GLU A 1 197 ? -0.540 -3.195 -37.272 1.00 95.12 197 GLU A O 1
ATOM 1574 N N . LEU A 1 198 ? 1.477 -2.852 -38.165 1.00 92.50 198 LEU A N 1
ATOM 1575 C CA . LEU A 1 198 ? 2.159 -2.446 -36.918 1.00 92.50 198 LEU A CA 1
ATOM 1576 C C . LEU A 1 198 ? 2.284 -0.916 -36.737 1.00 92.50 198 LEU A C 1
ATOM 1578 O O . LEU A 1 198 ? 3.247 -0.427 -36.141 1.00 92.50 198 LEU A O 1
ATOM 1582 N N . ASP A 1 199 ? 1.327 -0.149 -37.255 1.00 85.44 199 ASP A N 1
ATOM 1583 C CA . ASP A 1 199 ? 1.435 1.312 -37.417 1.00 85.44 199 ASP A CA 1
ATOM 1584 C C . ASP A 1 199 ? 1.123 2.144 -36.156 1.00 85.44 199 ASP A C 1
ATOM 1586 O O . ASP A 1 199 ? 1.256 3.368 -36.163 1.00 85.44 199 ASP A O 1
ATOM 1590 N N . ASP A 1 200 ? 0.723 1.510 -35.051 1.00 85.25 200 ASP A N 1
ATOM 1591 C CA . ASP A 1 200 ? 0.378 2.187 -33.788 1.00 85.25 200 ASP A CA 1
ATOM 1592 C C . ASP A 1 200 ? 1.597 2.764 -33.028 1.00 85.25 200 ASP A C 1
ATOM 1594 O O . ASP A 1 200 ? 1.442 3.420 -31.995 1.00 85.25 200 ASP A O 1
ATOM 1598 N N . GLY A 1 201 ? 2.813 2.521 -33.533 1.00 83.19 201 GLY A N 1
ATOM 1599 C CA . GLY A 1 201 ? 4.086 2.998 -32.991 1.00 83.19 201 GLY A CA 1
ATOM 1600 C C . GLY A 1 201 ? 4.612 2.210 -31.785 1.00 83.19 201 GLY A C 1
ATOM 1601 O O . GLY A 1 201 ? 5.825 2.205 -31.555 1.00 83.19 201 GLY A O 1
ATOM 1602 N N . ILE A 1 202 ? 3.757 1.481 -31.056 1.00 88.38 202 ILE A N 1
ATOM 1603 C CA . ILE A 1 202 ? 4.151 0.799 -29.812 1.00 88.38 202 ILE A CA 1
ATOM 1604 C C . ILE A 1 202 ? 5.148 -0.329 -30.083 1.00 88.38 202 ILE A C 1
ATOM 1606 O O . ILE A 1 202 ? 6.104 -0.519 -29.333 1.00 88.38 202 ILE A O 1
ATOM 1610 N N . TRP A 1 203 ? 4.967 -1.054 -31.187 1.00 93.62 203 TRP A N 1
ATOM 1611 C CA . TRP A 1 203 ? 5.813 -2.190 -31.553 1.00 93.62 203 TRP A CA 1
ATOM 1612 C C . TRP A 1 203 ? 7.231 -1.762 -31.901 1.00 93.62 203 TRP A C 1
ATOM 1614 O O . TRP A 1 203 ? 8.197 -2.430 -31.527 1.00 93.62 203 TRP A O 1
ATOM 1624 N N . ARG A 1 204 ? 7.355 -0.611 -32.564 1.00 93.69 204 ARG A N 1
ATOM 1625 C CA . ARG A 1 204 ? 8.642 -0.020 -32.914 1.00 93.69 204 ARG A CA 1
ATOM 1626 C C . ARG A 1 204 ? 9.410 0.402 -31.662 1.00 93.69 204 ARG A C 1
ATOM 1628 O O . ARG A 1 204 ? 10.598 0.106 -31.557 1.00 93.69 204 ARG A O 1
ATOM 1635 N N . GLU A 1 205 ? 8.733 1.039 -30.701 1.00 91.50 205 GLU A N 1
ATOM 1636 C CA . GLU A 1 205 ? 9.320 1.402 -29.400 1.00 91.50 205 GLU A CA 1
ATOM 1637 C C . GLU A 1 205 ? 9.777 0.163 -28.618 1.00 91.50 205 GLU A C 1
ATOM 1639 O O . GLU A 1 205 ? 10.930 0.090 -28.190 1.00 91.50 205 GLU A O 1
ATOM 1644 N N . LEU A 1 206 ? 8.903 -0.842 -28.485 1.00 93.25 206 LEU A N 1
ATOM 1645 C CA . LEU A 1 206 ? 9.203 -2.080 -27.761 1.00 93.25 206 LEU A CA 1
ATOM 1646 C C . LEU A 1 206 ? 10.400 -2.826 -28.361 1.00 93.25 206 LEU A C 1
ATOM 1648 O O . LEU A 1 206 ? 11.266 -3.290 -27.617 1.00 93.25 206 LEU A O 1
ATOM 1652 N N . LEU A 1 207 ? 10.477 -2.918 -29.692 1.00 96.00 207 LEU A N 1
ATOM 1653 C CA . LEU A 1 207 ? 11.614 -3.529 -30.378 1.00 96.00 207 LEU A CA 1
ATOM 1654 C C . LEU A 1 207 ? 12.909 -2.746 -30.138 1.00 96.00 207 LEU A C 1
ATOM 1656 O O . LEU A 1 207 ? 13.953 -3.355 -29.895 1.00 96.00 207 LEU A O 1
ATOM 1660 N N . GLY A 1 208 ? 12.839 -1.413 -30.174 1.00 95.25 208 GLY A N 1
ATOM 1661 C CA . GLY A 1 208 ? 13.973 -0.545 -29.865 1.00 95.25 208 GLY A CA 1
ATOM 1662 C C . GLY A 1 208 ? 14.512 -0.802 -28.458 1.00 95.25 208 GLY A C 1
ATOM 1663 O O . GLY A 1 208 ? 15.704 -1.049 -28.280 1.00 95.25 208 GLY A O 1
ATOM 1664 N N . TRP A 1 209 ? 13.634 -0.850 -27.455 1.00 95.12 209 TRP A N 1
ATOM 1665 C CA . TRP A 1 209 ? 14.033 -1.146 -26.078 1.00 95.12 209 TRP A CA 1
ATOM 1666 C C . TRP A 1 209 ? 14.578 -2.559 -25.904 1.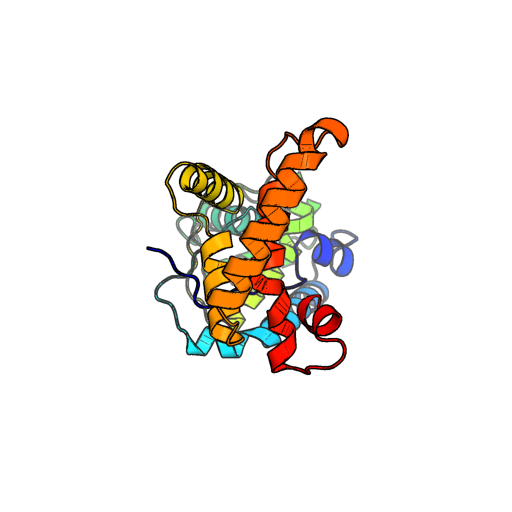00 95.12 209 TRP A C 1
ATOM 1668 O O . TRP A 1 209 ? 15.626 -2.716 -25.284 1.00 95.12 209 TRP A O 1
ATOM 1678 N N . ALA A 1 210 ? 13.925 -3.570 -26.484 1.00 95.81 210 ALA A N 1
ATOM 1679 C CA . ALA A 1 210 ? 14.402 -4.950 -26.435 1.00 95.81 210 ALA A CA 1
ATOM 1680 C C . ALA A 1 210 ? 15.817 -5.072 -27.017 1.00 95.81 210 ALA A C 1
ATOM 1682 O O . ALA A 1 210 ? 16.671 -5.735 -26.432 1.00 95.81 210 ALA A O 1
ATOM 1683 N N . ALA A 1 211 ? 16.097 -4.380 -28.124 1.00 96.62 211 ALA A N 1
ATOM 1684 C CA . ALA A 1 211 ? 17.427 -4.333 -28.712 1.00 96.62 211 ALA A CA 1
ATOM 1685 C C . ALA A 1 211 ? 18.453 -3.626 -27.810 1.00 96.62 211 ALA A C 1
ATOM 1687 O O . ALA A 1 211 ? 19.582 -4.106 -27.690 1.00 96.62 211 ALA A O 1
ATOM 1688 N N . LYS A 1 212 ? 18.072 -2.537 -27.127 1.00 94.69 212 LYS A N 1
ATOM 1689 C CA . LYS A 1 212 ? 18.957 -1.834 -26.182 1.00 94.69 212 LYS A CA 1
ATOM 1690 C C . LYS A 1 212 ? 19.401 -2.725 -25.014 1.00 94.69 212 LYS A C 1
ATOM 1692 O O . LYS A 1 212 ? 20.541 -2.616 -24.577 1.00 94.69 212 LYS A O 1
ATOM 1697 N N . VAL A 1 213 ? 18.539 -3.627 -24.539 1.00 95.25 213 VAL A N 1
ATOM 1698 C CA . VAL A 1 213 ? 18.802 -4.453 -23.340 1.00 95.25 213 VAL A CA 1
ATOM 1699 C C . VAL A 1 213 ? 19.031 -5.936 -23.624 1.00 95.25 213 VAL A C 1
ATOM 1701 O O . VAL A 1 213 ? 19.133 -6.726 -22.692 1.00 95.25 213 VAL A O 1
ATOM 1704 N N . HIS A 1 214 ? 19.145 -6.345 -24.888 1.00 96.06 214 HIS A N 1
ATOM 1705 C CA . HIS A 1 214 ? 19.239 -7.767 -25.247 1.00 96.06 214 HIS A CA 1
ATOM 1706 C C . HIS A 1 214 ? 20.427 -8.508 -24.599 1.00 96.06 214 HIS A C 1
ATOM 1708 O O . HIS A 1 214 ? 20.381 -9.728 -24.448 1.00 96.06 214 HIS A O 1
ATOM 1714 N N . GLU A 1 215 ? 21.476 -7.783 -24.204 1.00 95.50 215 GLU A N 1
ATOM 1715 C CA . GLU A 1 215 ? 22.710 -8.316 -23.620 1.00 95.50 215 GLU A CA 1
ATOM 1716 C C . GLU A 1 215 ? 22.797 -8.209 -22.090 1.00 95.50 215 GLU A C 1
ATOM 1718 O O . GLU A 1 215 ? 23.783 -8.669 -21.524 1.00 95.50 215 GLU A O 1
ATOM 1723 N N . VAL A 1 216 ? 21.767 -7.716 -21.385 1.00 94.62 216 VAL A N 1
ATOM 1724 C CA . VAL A 1 216 ? 21.799 -7.607 -19.903 1.00 94.62 216 VAL A CA 1
ATOM 1725 C C . VAL A 1 216 ? 22.039 -8.950 -19.199 1.00 94.62 216 VAL A C 1
ATOM 1727 O O . VAL A 1 216 ? 22.569 -8.996 -18.095 1.00 94.62 216 VAL A O 1
ATOM 1730 N N . GLY A 1 217 ? 21.686 -10.065 -19.847 1.00 91.94 217 GLY A N 1
ATOM 1731 C CA . GLY A 1 217 ? 21.931 -11.409 -19.325 1.00 91.94 217 GLY A CA 1
ATOM 1732 C C . GLY A 1 217 ? 23.388 -11.884 -19.405 1.00 91.94 217 GLY A C 1
ATOM 1733 O O . GLY A 1 217 ? 23.701 -12.924 -18.822 1.0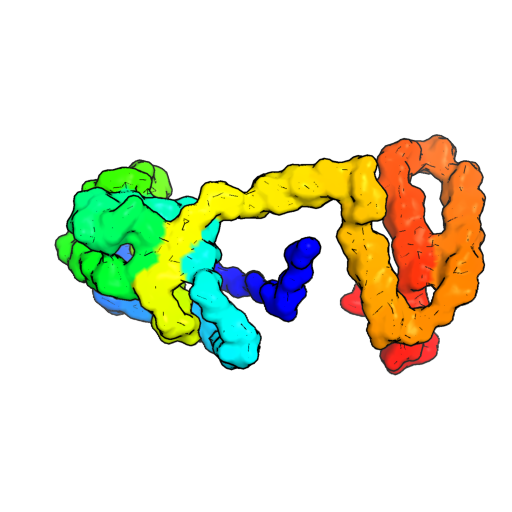0 91.94 217 GLY A O 1
ATOM 1734 N N . LEU A 1 218 ? 24.277 -11.169 -20.110 1.00 92.94 218 LEU A N 1
ATOM 1735 C CA . LEU A 1 218 ? 25.691 -11.548 -20.240 1.00 92.94 218 LEU A CA 1
ATOM 1736 C C . LEU A 1 218 ? 26.446 -11.463 -18.910 1.00 92.94 218 LEU A C 1
ATOM 1738 O O . LEU A 1 218 ? 27.315 -12.298 -18.668 1.00 92.94 218 LEU A O 1
ATOM 1742 N N . ASP A 1 219 ? 26.054 -10.540 -18.031 1.00 88.19 219 ASP A N 1
ATOM 1743 C CA . ASP A 1 219 ? 26.613 -10.397 -16.680 1.00 88.19 219 ASP A CA 1
ATOM 1744 C C . ASP A 1 219 ? 26.316 -11.610 -15.778 1.00 88.19 219 ASP A C 1
ATOM 1746 O O . ASP A 1 219 ? 26.986 -11.819 -14.766 1.00 88.19 219 ASP A O 1
ATOM 1750 N N . ILE A 1 220 ? 25.327 -12.435 -16.140 1.00 88.25 220 ILE A N 1
ATOM 1751 C CA . ILE A 1 220 ? 25.023 -13.694 -15.451 1.00 88.25 220 ILE A CA 1
ATOM 1752 C C . ILE A 1 220 ? 25.807 -14.841 -16.091 1.00 88.25 220 ILE A C 1
ATOM 1754 O O . ILE A 1 220 ? 26.536 -15.559 -15.404 1.00 88.25 220 ILE A O 1
ATOM 1758 N N . ALA A 1 221 ? 25.631 -15.044 -17.399 1.00 85.81 221 ALA A N 1
ATOM 1759 C CA . ALA A 1 221 ? 26.341 -16.071 -18.149 1.00 85.81 221 ALA A CA 1
ATOM 1760 C C . ALA A 1 221 ? 26.301 -15.805 -19.658 1.00 85.81 221 ALA A C 1
ATOM 1762 O O . ALA A 1 221 ? 25.266 -15.454 -20.222 1.00 85.81 221 ALA A O 1
ATOM 1763 N N . HIS A 1 222 ? 27.405 -16.114 -20.346 1.00 87.06 222 HIS A N 1
ATOM 1764 C CA . HIS A 1 222 ? 27.463 -16.076 -21.811 1.00 87.06 222 HIS A CA 1
ATOM 1765 C C . HIS A 1 222 ? 26.557 -17.128 -22.473 1.00 87.06 222 HIS A C 1
ATOM 1767 O O . HIS A 1 222 ? 25.970 -16.888 -23.530 1.00 87.06 222 HIS A O 1
ATOM 1773 N N . TYR A 1 223 ? 26.430 -18.314 -21.870 1.00 89.69 223 TYR A N 1
ATOM 1774 C CA . TYR A 1 223 ? 25.542 -19.357 -22.377 1.00 89.69 223 TYR A CA 1
ATOM 1775 C C . TYR A 1 223 ? 24.095 -19.050 -21.984 1.00 89.69 223 TYR A C 1
ATOM 1777 O O . TYR A 1 223 ? 23.819 -18.746 -20.831 1.00 89.69 223 TYR A O 1
ATOM 1785 N N . HIS A 1 224 ? 23.166 -19.144 -22.939 1.00 88.94 224 HIS A N 1
ATOM 1786 C CA . HIS A 1 224 ? 21.753 -18.800 -22.731 1.00 88.94 224 HIS A CA 1
ATOM 1787 C C . HIS A 1 224 ? 21.501 -17.381 -22.181 1.00 88.94 224 HIS A C 1
ATOM 1789 O O . HIS A 1 224 ? 20.468 -17.149 -21.556 1.00 88.94 224 HIS A O 1
ATOM 1795 N N . TYR A 1 225 ? 22.373 -16.412 -22.481 1.00 91.19 225 TYR A N 1
ATOM 1796 C CA . TYR A 1 225 ? 22.226 -15.029 -22.007 1.00 91.19 225 TYR A CA 1
ATOM 1797 C C . TYR A 1 225 ? 20.864 -14.402 -22.349 1.00 91.19 225 TYR A C 1
ATOM 1799 O O . TYR A 1 225 ? 20.323 -13.650 -21.554 1.00 91.19 225 TYR A O 1
ATOM 1807 N N . HIS A 1 226 ? 20.241 -14.776 -23.472 1.00 90.00 226 HIS A N 1
ATOM 1808 C CA . HIS A 1 226 ? 18.887 -14.333 -23.826 1.00 90.00 226 HIS A CA 1
ATOM 1809 C C . HIS A 1 226 ? 17.812 -14.796 -22.827 1.00 90.00 226 HIS A C 1
ATOM 1811 O O . HIS A 1 226 ? 16.835 -14.089 -22.616 1.00 90.00 226 HIS A O 1
ATOM 1817 N N . LYS A 1 227 ? 17.977 -15.967 -22.191 1.00 91.44 227 LYS A N 1
ATOM 1818 C CA . LYS A 1 227 ? 17.076 -16.429 -21.120 1.00 91.44 227 LYS A CA 1
ATOM 1819 C C . LYS A 1 227 ? 17.325 -15.657 -19.832 1.00 91.44 227 LYS A C 1
ATOM 1821 O O . LYS A 1 227 ? 16.375 -15.339 -19.134 1.00 91.44 227 LYS A O 1
ATOM 1826 N N . HIS A 1 228 ? 18.590 -15.360 -19.544 1.00 89.25 228 HIS A N 1
ATOM 1827 C CA . HIS A 1 228 ? 18.982 -14.551 -18.395 1.00 89.25 228 HIS A CA 1
ATOM 1828 C C . HIS A 1 228 ? 18.546 -13.093 -18.529 1.00 89.25 228 HIS A C 1
ATOM 1830 O O . HIS A 1 228 ? 18.173 -12.503 -17.533 1.00 89.25 228 HIS A O 1
ATOM 1836 N N . GLY A 1 229 ? 18.551 -12.532 -19.740 1.00 89.00 229 GLY A N 1
ATOM 1837 C CA . GLY A 1 229 ? 18.056 -11.180 -19.990 1.00 89.00 229 GLY A CA 1
ATOM 1838 C C . GLY A 1 229 ? 16.533 -11.081 -20.067 1.00 89.00 229 GLY A C 1
ATOM 1839 O O . GLY A 1 229 ? 15.988 -10.001 -19.877 1.00 89.00 229 GLY A O 1
ATOM 1840 N N . ALA A 1 230 ? 15.843 -12.192 -20.340 1.00 90.44 230 ALA A N 1
ATOM 1841 C CA . ALA A 1 230 ? 14.384 -12.256 -20.287 1.00 90.44 230 ALA A CA 1
ATOM 1842 C C . ALA A 1 230 ? 13.827 -12.436 -18.860 1.00 90.44 230 ALA A C 1
ATOM 1844 O O . ALA A 1 230 ? 12.658 -12.122 -18.643 1.00 90.44 230 ALA A O 1
ATOM 1845 N N . TYR A 1 231 ? 14.625 -12.988 -17.936 1.00 87.81 231 TYR A N 1
ATOM 1846 C CA . TYR A 1 231 ? 14.295 -13.166 -16.516 1.00 87.81 231 TYR A CA 1
ATOM 1847 C C . TYR A 1 231 ? 14.565 -11.881 -15.728 1.00 87.81 231 TYR A C 1
ATOM 1849 O O . TYR A 1 231 ? 13.648 -11.449 -14.995 1.00 87.81 231 TYR A O 1
#

InterPro domains:
  IPR003695 Ppx/GppA phosphatase, N-terminal [PF02541] (3-154)
  IPR043129 ATPase, nucleotide binding domain [SSF53067] (2-156)
  IPR048950 Ppx/GppA phosphatase, C-terminal [PF21447] (159-231)
  IPR050273 GppA/Ppx guanosine pentaphosphate hydrolase [PTHR30005] (3-231)